Protein AF-A0A933RW59-F1 (afdb_monomer_lite)

Foldseek 3Di:
DWFKFKEKEAEQAQAKFKKWKAFDFWDKPDPFDKWFATAAIDIDHHCVVPVDIDMFMFTPFWKKKKFWAPDPADALAFRHDDMEIEGFDFQADPPDDFTLQEWEFDPPPHTYIDHGHTDPDADGQKGKYFAADDDCVVIKMWIATWTAGPVRDIERRMTGTDDHGDIMITRGAQKMWMFTDDRHRRHTHDCVVGVPQTDIDHCVVPFRYWYWYQHNVRKIKIFTWDWDQDPVRDIDIDTDDIDIRDPQPPFFKWKAAQVNPDTQWTAHWPDFDPQTKGAQTPHLVSADAQHWIFMDTVVDHTDIWGFNDDDPRMTTTD

Organism: Rhodopseudomonas palustris (NCBI:txid1076)

Structure (mmCIF, N/CA/C/O backbone):
data_AF-A0A933RW59-F1
#
_entry.id   AF-A0A933RW59-F1
#
loop_
_atom_site.group_PDB
_atom_site.id
_atom_site.type_symbol
_atom_site.label_atom_id
_atom_site.label_alt_id
_atom_site.label_comp_id
_atom_site.label_asym_id
_atom_site.label_entity_id
_atom_site.label_seq_id
_atom_site.pdbx_PDB_ins_code
_atom_site.Cartn_x
_atom_site.Cartn_y
_atom_site.Cartn_z
_atom_site.occupancy
_atom_site.B_iso_or_equiv
_atom_site.auth_seq_id
_atom_site.auth_comp_id
_atom_site.auth_asym_id
_atom_site.auth_atom_id
_atom_site.pdbx_PDB_model_num
ATOM 1 N N . MET A 1 1 ? 22.957 -6.331 8.745 1.00 50.94 1 MET A N 1
ATOM 2 C CA . MET A 1 1 ? 21.759 -6.592 9.570 1.00 50.94 1 MET A CA 1
ATOM 3 C C . MET A 1 1 ? 20.562 -6.073 8.806 1.00 50.94 1 MET A C 1
ATOM 5 O O . MET A 1 1 ? 20.604 -4.931 8.370 1.00 50.94 1 MET A O 1
ATOM 9 N N . THR A 1 2 ? 19.561 -6.915 8.577 1.00 71.69 2 THR A N 1
ATOM 10 C CA . THR A 1 2 ? 18.321 -6.537 7.894 1.00 71.69 2 THR A CA 1
ATOM 11 C C . THR A 1 2 ? 17.385 -5.891 8.907 1.00 71.69 2 THR A C 1
ATOM 13 O O . THR A 1 2 ? 17.084 -6.490 9.937 1.00 71.69 2 THR A O 1
ATOM 16 N N . THR A 1 3 ? 16.965 -4.655 8.650 1.00 85.31 3 THR A N 1
ATOM 17 C CA . THR A 1 3 ? 15.966 -3.977 9.483 1.00 85.31 3 THR A CA 1
ATOM 18 C C . THR A 1 3 ? 14.592 -4.557 9.163 1.00 85.31 3 THR A C 1
ATOM 20 O O . THR A 1 3 ? 14.270 -4.743 7.994 1.00 85.31 3 THR A O 1
ATOM 23 N N . THR A 1 4 ? 13.777 -4.829 10.178 1.00 89.31 4 THR A N 1
ATOM 24 C CA . THR A 1 4 ? 12.414 -5.358 10.016 1.00 89.31 4 THR A CA 1
ATOM 25 C C . THR A 1 4 ? 11.417 -4.317 10.505 1.00 89.31 4 THR A C 1
ATOM 27 O O . THR A 1 4 ? 11.627 -3.719 11.559 1.00 89.31 4 THR A O 1
ATOM 30 N N . ILE A 1 5 ? 10.343 -4.109 9.747 1.00 91.06 5 ILE A N 1
ATOM 31 C CA . ILE A 1 5 ? 9.156 -3.389 10.207 1.00 91.06 5 ILE A CA 1
ATOM 32 C C . ILE A 1 5 ? 8.197 -4.406 10.813 1.00 91.06 5 ILE A C 1
ATOM 34 O O . ILE A 1 5 ? 7.862 -5.392 10.156 1.00 91.06 5 ILE A O 1
ATOM 38 N N . THR A 1 6 ? 7.743 -4.147 12.036 1.00 94.31 6 THR A N 1
ATOM 39 C CA . THR A 1 6 ? 6.763 -4.975 12.748 1.00 94.31 6 THR A CA 1
ATOM 40 C C . THR A 1 6 ? 5.574 -4.126 13.172 1.00 94.31 6 THR A C 1
ATOM 42 O O . THR A 1 6 ? 5.743 -3.104 13.829 1.00 94.31 6 THR A O 1
ATOM 45 N N . ILE A 1 7 ? 4.368 -4.557 12.823 1.00 96.44 7 ILE A N 1
ATOM 46 C CA . ILE A 1 7 ? 3.113 -3.923 13.220 1.00 96.44 7 ILE A CA 1
ATOM 47 C C . ILE A 1 7 ? 2.296 -4.962 13.983 1.00 96.44 7 ILE A C 1
ATOM 49 O O . ILE A 1 7 ? 1.902 -5.980 13.418 1.00 96.44 7 ILE A O 1
ATOM 53 N N . ASN A 1 8 ? 2.060 -4.706 15.265 1.00 97.69 8 ASN A N 1
ATOM 54 C CA . ASN A 1 8 ? 1.249 -5.543 16.140 1.00 97.69 8 ASN A CA 1
ATOM 55 C C . ASN A 1 8 ? -0.109 -4.881 16.329 1.00 97.69 8 ASN A C 1
ATOM 57 O O . ASN A 1 8 ? -0.159 -3.724 16.731 1.00 97.69 8 ASN A O 1
ATOM 61 N N . VAL A 1 9 ? -1.195 -5.598 16.071 1.00 98.25 9 VAL A N 1
ATOM 62 C CA . VAL A 1 9 ? -2.559 -5.077 16.170 1.00 98.25 9 VAL A CA 1
ATOM 63 C C . VAL A 1 9 ? -3.319 -5.817 17.262 1.00 98.25 9 VAL A C 1
ATOM 65 O O . VAL A 1 9 ? -3.362 -7.049 17.272 1.00 98.25 9 VAL A O 1
ATOM 68 N N . THR A 1 10 ? -3.960 -5.062 18.149 1.00 98.31 10 THR A N 1
ATOM 69 C CA . THR A 1 10 ? -4.956 -5.556 19.102 1.00 98.31 10 THR A CA 1
ATOM 70 C C . THR A 1 10 ? -6.345 -5.040 18.746 1.00 98.31 10 THR A C 1
ATOM 72 O O . THR A 1 10 ? -6.525 -3.896 18.323 1.00 98.31 10 THR A O 1
ATOM 75 N N . ASN A 1 11 ? -7.348 -5.897 18.931 1.00 97.94 11 ASN A N 1
ATOM 76 C CA . ASN A 1 11 ? -8.752 -5.542 18.772 1.00 97.94 11 ASN A CA 1
ATOM 77 C C . ASN A 1 11 ? -9.386 -5.321 20.151 1.00 97.94 11 ASN A C 1
ATOM 79 O O . ASN A 1 11 ? -9.710 -6.287 20.838 1.00 97.94 11 ASN A O 1
ATOM 83 N N . ASN A 1 12 ? -9.578 -4.067 20.555 1.00 96.25 12 ASN A N 1
ATOM 84 C CA . ASN A 1 12 ? -10.239 -3.720 21.818 1.00 96.25 12 ASN A CA 1
ATOM 85 C C . ASN A 1 12 ? -11.757 -3.509 21.649 1.00 96.25 12 ASN A C 1
ATOM 87 O O . ASN A 1 12 ? -12.436 -3.160 22.614 1.00 96.25 12 ASN A O 1
ATOM 91 N N . SER A 1 13 ? -12.301 -3.713 20.444 1.00 93.06 13 SER A N 1
ATOM 92 C CA . SER A 1 13 ? -13.748 -3.721 20.208 1.00 93.06 13 SER A CA 1
ATOM 93 C C . SER A 1 13 ? -14.384 -5.031 20.716 1.00 93.06 13 SER A C 1
ATOM 95 O O . SER A 1 13 ? -13.673 -6.017 20.928 1.00 93.06 13 SER A O 1
ATOM 97 N N . PRO A 1 14 ? -15.714 -5.089 20.919 1.00 91.75 14 PRO A N 1
ATOM 98 C CA . PRO A 1 14 ? -16.378 -6.256 21.496 1.00 91.75 14 PRO A CA 1
ATOM 99 C C . PRO A 1 14 ? -16.660 -7.354 20.460 1.00 91.75 14 PRO A C 1
ATOM 101 O O . PRO A 1 14 ? -17.163 -8.417 20.818 1.00 91.75 14 PRO A O 1
ATOM 104 N N . THR A 1 15 ? -16.366 -7.117 19.179 1.00 93.56 15 THR A N 1
ATOM 105 C CA . THR A 1 15 ? -16.680 -8.031 18.074 1.00 93.56 15 THR A CA 1
ATOM 106 C C . THR A 1 15 ? -15.429 -8.466 17.323 1.00 93.56 15 THR A C 1
ATOM 108 O O . THR A 1 15 ? -14.400 -7.793 17.338 1.00 93.56 15 THR A O 1
ATOM 111 N N . LEU A 1 16 ? -15.524 -9.603 16.627 1.00 94.81 16 LEU A N 1
ATOM 112 C CA . LEU A 1 16 ? -14.530 -10.005 15.632 1.00 94.81 16 LEU A CA 1
ATOM 113 C C . LEU A 1 16 ? -14.389 -8.895 14.582 1.00 94.81 16 LEU A C 1
ATOM 115 O O . LEU A 1 16 ? -15.393 -8.410 14.060 1.00 94.81 16 LEU A O 1
ATOM 119 N N . GLN A 1 17 ? -13.151 -8.537 14.252 1.00 97.19 17 GLN A N 1
ATOM 120 C CA . GLN A 1 17 ? -12.845 -7.590 13.184 1.00 97.19 17 GLN A CA 1
ATOM 121 C C . GLN A 1 17 ? -11.940 -8.241 12.145 1.00 97.19 17 GLN A C 1
ATOM 123 O O . GLN A 1 17 ? -11.066 -9.036 12.486 1.00 97.19 17 GLN A O 1
ATOM 128 N N . ASN A 1 18 ? -12.140 -7.895 10.876 1.00 96.88 18 ASN A N 1
ATOM 129 C CA . ASN A 1 18 ? -11.225 -8.264 9.801 1.00 96.88 18 ASN A CA 1
ATOM 130 C C . ASN A 1 18 ? -10.287 -7.094 9.553 1.00 96.88 18 ASN A C 1
ATOM 132 O O . ASN A 1 18 ? -10.760 -6.012 9.222 1.00 96.88 18 ASN A O 1
ATOM 136 N N . PHE A 1 19 ? -8.985 -7.302 9.714 1.00 98.00 19 PHE A N 1
ATOM 137 C CA . PHE A 1 19 ? -7.974 -6.280 9.473 1.00 98.00 19 PHE A CA 1
ATOM 138 C C . PHE A 1 19 ? -7.260 -6.547 8.159 1.00 98.00 19 PHE A C 1
ATOM 140 O O . PHE A 1 19 ? -6.996 -7.703 7.828 1.00 98.00 19 PHE A O 1
ATOM 147 N N . PHE A 1 20 ? -6.901 -5.486 7.446 1.00 97.50 20 PHE A N 1
ATOM 148 C CA . PHE A 1 20 ? -6.007 -5.552 6.301 1.00 97.50 20 PHE A CA 1
ATOM 149 C C . PHE A 1 20 ? -4.965 -4.433 6.339 1.00 97.50 20 PHE A C 1
ATOM 151 O O . PHE A 1 20 ? -5.185 -3.362 6.911 1.00 97.50 20 PHE A O 1
ATOM 158 N N . PHE A 1 21 ? -3.814 -4.714 5.735 1.00 97.25 21 PHE A N 1
ATOM 159 C CA . PHE A 1 21 ? -2.630 -3.863 5.754 1.00 97.25 21 PHE A CA 1
ATOM 160 C C . PHE A 1 21 ? -2.306 -3.403 4.347 1.00 97.25 21 PHE A C 1
ATOM 162 O O . PHE A 1 21 ? -2.396 -4.180 3.400 1.00 97.25 21 PHE A O 1
ATOM 169 N N . PHE A 1 22 ? -1.879 -2.158 4.204 1.00 96.81 22 PHE A N 1
ATOM 170 C CA . PHE A 1 22 ? -1.490 -1.605 2.914 1.00 96.81 22 PHE A CA 1
ATOM 171 C C . PHE A 1 22 ? -0.443 -0.516 3.076 1.00 96.81 22 PHE A C 1
ATOM 173 O O . PHE A 1 22 ? -0.244 0.030 4.159 1.00 96.81 22 PHE A O 1
ATOM 180 N N . GLN A 1 23 ? 0.264 -0.223 1.994 1.00 96.00 23 GLN A N 1
ATOM 181 C CA . GLN A 1 23 ? 1.301 0.800 1.977 1.00 96.00 23 GLN A CA 1
ATOM 182 C C . GLN A 1 23 ? 0.779 2.057 1.284 1.00 96.00 23 GLN A C 1
ATOM 184 O O . GLN A 1 23 ? 0.000 1.969 0.331 1.00 96.00 23 GLN A O 1
ATOM 189 N N . GLN A 1 24 ? 1.247 3.223 1.730 1.00 95.50 24 GLN A N 1
ATOM 190 C CA . GLN A 1 24 ? 1.133 4.458 0.962 1.00 95.50 24 GLN A CA 1
ATOM 191 C C . GLN A 1 24 ? 1.632 4.213 -0.476 1.00 95.50 24 GLN A C 1
ATOM 193 O O . GLN A 1 24 ? 2.751 3.716 -0.645 1.00 95.50 24 GLN A O 1
ATOM 198 N N . PRO A 1 25 ? 0.841 4.560 -1.507 1.00 95.06 25 PRO A N 1
ATOM 199 C CA . PRO A 1 25 ? 1.287 4.498 -2.887 1.00 95.06 25 PRO A CA 1
ATOM 200 C C . PRO A 1 25 ? 2.614 5.234 -3.078 1.00 95.06 25 PRO A C 1
ATOM 202 O O . PRO A 1 25 ? 2.784 6.352 -2.584 1.00 95.06 25 PRO A O 1
ATOM 205 N N . ALA A 1 26 ? 3.539 4.613 -3.809 1.00 93.56 26 ALA A N 1
ATOM 206 C CA . ALA A 1 26 ? 4.734 5.291 -4.277 1.00 93.56 26 ALA A CA 1
ATOM 207 C C . ALA A 1 26 ? 4.357 6.435 -5.227 1.00 93.56 26 ALA A C 1
ATOM 209 O O . ALA A 1 26 ? 3.287 6.433 -5.845 1.00 93.56 26 ALA A O 1
ATOM 210 N N . GLN A 1 27 ? 5.252 7.408 -5.357 1.00 92.31 27 GLN A N 1
ATOM 211 C CA . GLN A 1 27 ? 5.129 8.419 -6.398 1.00 92.31 27 GLN A CA 1
ATOM 212 C C . GLN A 1 27 ? 5.734 7.865 -7.689 1.00 92.31 27 GLN A C 1
ATOM 214 O O . GLN A 1 27 ? 6.883 7.421 -7.705 1.00 92.31 27 GLN A O 1
ATOM 219 N N . TYR A 1 28 ? 4.937 7.875 -8.755 1.00 91.44 28 TYR A N 1
ATOM 220 C CA . TYR A 1 28 ? 5.329 7.412 -10.082 1.00 91.44 28 TYR A CA 1
ATOM 221 C C . TYR A 1 28 ? 5.421 8.598 -11.034 1.00 91.44 28 TYR A C 1
ATOM 223 O O . TYR A 1 28 ? 4.528 9.450 -11.070 1.00 91.44 28 TYR A O 1
ATOM 231 N N . SER A 1 29 ? 6.484 8.651 -11.832 1.00 82.00 29 SER A N 1
ATOM 232 C CA . SER A 1 29 ? 6.586 9.629 -12.914 1.00 82.00 29 SER A CA 1
ATOM 233 C C . SER A 1 29 ? 5.698 9.217 -14.101 1.00 82.00 29 SER A C 1
ATOM 235 O O . SER A 1 29 ? 5.533 8.036 -14.397 1.00 82.00 29 SER A O 1
ATOM 237 N N . GLY A 1 30 ? 5.085 10.195 -14.780 1.00 64.62 30 GLY A N 1
ATOM 238 C CA . GLY A 1 30 ? 4.278 9.956 -15.989 1.00 64.62 30 GLY A CA 1
ATOM 239 C C . GLY A 1 30 ? 2.754 9.915 -15.805 1.00 64.62 30 GLY A C 1
ATOM 240 O O . GLY A 1 30 ? 2.049 9.662 -16.777 1.00 64.62 30 GLY A O 1
ATOM 241 N N . GLY A 1 31 ? 2.226 10.194 -14.605 1.00 59.31 31 GLY A N 1
ATOM 242 C CA . GLY A 1 31 ? 0.794 10.483 -14.396 1.00 59.31 31 GLY A CA 1
ATOM 243 C C . GLY A 1 31 ? -0.162 9.297 -14.571 1.00 59.31 31 GLY A C 1
ATOM 244 O O . GLY A 1 31 ? -1.362 9.494 -14.749 1.00 59.31 31 GLY A O 1
ATOM 245 N N . GLN A 1 32 ? 0.352 8.068 -14.541 1.00 76.00 32 GLN A N 1
ATOM 246 C CA . GLN A 1 32 ? -0.471 6.866 -14.647 1.00 76.00 32 GLN A CA 1
ATOM 247 C C . GLN A 1 32 ? -1.284 6.631 -13.371 1.00 76.00 32 GLN A C 1
ATOM 249 O O . GLN A 1 32 ? -0.859 6.983 -12.269 1.00 76.00 32 GLN A O 1
ATOM 254 N N . GLN A 1 33 ? -2.451 6.000 -13.520 1.00 89.06 33 GLN A N 1
ATOM 255 C CA . GLN A 1 33 ? -3.251 5.571 -12.379 1.00 89.06 33 GLN A CA 1
ATOM 256 C C . GLN A 1 33 ? -2.466 4.553 -11.549 1.00 89.06 33 GLN A C 1
ATOM 258 O O . GLN A 1 33 ? -2.066 3.500 -12.049 1.00 89.06 33 GLN A O 1
ATOM 263 N N . VAL A 1 34 ? -2.277 4.882 -10.274 1.00 93.81 34 VAL A N 1
ATOM 264 C CA . VAL A 1 34 ? -1.604 4.023 -9.304 1.00 93.81 34 VAL A CA 1
ATOM 265 C C . VAL A 1 34 ? -2.645 3.170 -8.594 1.00 93.81 34 VAL A C 1
ATOM 267 O O . VAL A 1 34 ? -3.621 3.684 -8.048 1.00 93.81 34 VAL A O 1
ATOM 270 N N . TYR A 1 35 ? -2.416 1.866 -8.590 1.00 96.12 35 TYR A N 1
ATOM 271 C CA . TYR A 1 35 ? -3.201 0.889 -7.853 1.00 96.12 35 TYR A CA 1
ATOM 272 C C . TYR A 1 35 ? -2.434 0.461 -6.604 1.00 96.12 35 TYR A C 1
ATOM 274 O O . TYR A 1 35 ? -1.204 0.421 -6.607 1.00 96.12 35 TYR A O 1
ATOM 282 N N . THR A 1 36 ? -3.158 0.104 -5.549 1.00 96.81 36 THR A N 1
ATOM 283 C CA . THR A 1 36 ? -2.598 -0.406 -4.291 1.00 96.81 36 THR A CA 1
ATOM 284 C C . THR A 1 36 ? -3.200 -1.767 -4.017 1.00 96.81 36 THR A C 1
ATOM 286 O O . THR A 1 36 ? -4.405 -1.931 -4.190 1.00 96.81 36 THR A O 1
ATOM 289 N N . ASN A 1 37 ? -2.397 -2.724 -3.560 1.00 96.50 37 ASN A N 1
ATOM 290 C CA . ASN A 1 37 ? -2.919 -3.989 -3.055 1.00 96.50 37 ASN A CA 1
ATOM 291 C C . ASN A 1 37 ? -2.978 -3.997 -1.531 1.00 96.50 37 ASN A C 1
ATOM 293 O O . ASN A 1 37 ? -2.135 -3.402 -0.854 1.00 96.50 37 ASN A O 1
ATOM 297 N N . SER A 1 38 ? -3.919 -4.771 -0.997 1.00 96.00 38 SER A N 1
ATOM 298 C CA . SER A 1 38 ? -3.787 -5.272 0.368 1.00 96.00 38 SER A CA 1
ATOM 299 C C . SER A 1 38 ? -2.573 -6.207 0.441 1.00 96.00 38 SER A C 1
ATOM 301 O O . SER A 1 38 ? -2.366 -7.067 -0.416 1.00 96.00 38 SER A O 1
ATOM 303 N N . LEU A 1 39 ? -1.731 -6.012 1.447 1.00 94.62 39 LEU A N 1
ATOM 304 C CA . LEU A 1 39 ? -0.488 -6.753 1.665 1.00 94.62 39 LEU A CA 1
ATOM 305 C C . LEU A 1 39 ? -0.704 -7.987 2.525 1.00 94.62 39 LEU A C 1
ATOM 307 O O . LEU A 1 39 ? -0.003 -8.986 2.384 1.00 94.62 39 LEU A O 1
ATOM 311 N N . TYR A 1 40 ? -1.653 -7.885 3.443 1.00 94.12 40 TYR A N 1
ATOM 312 C CA . TYR A 1 40 ? -1.952 -8.897 4.433 1.00 94.12 40 TYR A CA 1
ATOM 313 C C . TYR A 1 40 ? -3.341 -8.645 4.996 1.00 94.12 40 TYR A C 1
ATOM 315 O O . TYR A 1 40 ? -3.784 -7.499 5.060 1.00 94.12 40 TYR A O 1
ATOM 323 N N . SER A 1 41 ? -4.022 -9.708 5.407 1.00 94.94 41 SER A N 1
ATOM 324 C CA . SER A 1 41 ? -5.356 -9.614 5.984 1.00 94.94 41 SER A CA 1
ATOM 325 C C . SER A 1 41 ? -5.631 -10.785 6.910 1.00 94.94 41 SER A C 1
ATOM 327 O O . SER A 1 41 ? -5.311 -11.921 6.552 1.00 94.94 41 SER A O 1
ATOM 329 N N . GLN A 1 42 ? -6.269 -10.536 8.050 1.00 96.50 42 GLN A N 1
ATOM 330 C CA . GLN A 1 42 ? -6.704 -11.598 8.951 1.00 96.50 42 GLN A CA 1
ATOM 331 C C . GLN A 1 42 ? -7.838 -11.132 9.871 1.00 96.50 42 GLN A C 1
ATOM 333 O O . GLN A 1 42 ? -7.893 -9.970 10.281 1.00 96.50 42 GLN A O 1
ATOM 338 N N . ALA A 1 43 ? -8.726 -12.063 10.222 1.00 96.81 43 ALA A N 1
ATOM 339 C CA . ALA A 1 43 ? -9.717 -11.871 11.272 1.00 96.81 43 ALA A CA 1
ATOM 340 C C . ALA A 1 43 ? -9.066 -11.954 12.664 1.00 96.81 43 ALA A C 1
ATOM 342 O O . ALA A 1 43 ? -8.256 -12.846 12.921 1.00 96.81 43 ALA A O 1
ATOM 343 N N . LEU A 1 44 ? -9.445 -11.060 13.575 1.00 97.75 44 LEU A N 1
ATOM 344 C CA . LEU A 1 44 ? -8.915 -10.997 14.934 1.00 97.75 44 LEU A CA 1
ATOM 345 C C . LEU A 1 44 ? -10.054 -10.829 15.949 1.00 97.75 44 LEU A C 1
ATOM 347 O O . LEU A 1 44 ? -10.857 -9.893 15.874 1.00 97.75 44 LEU A O 1
ATOM 351 N N . LEU A 1 45 ? -10.126 -11.761 16.902 1.00 97.69 45 LEU A N 1
ATOM 352 C CA . LEU A 1 45 ? -11.082 -11.732 18.012 1.00 97.69 45 LEU A CA 1
ATOM 353 C C . LEU A 1 45 ? -10.762 -10.596 18.999 1.00 97.69 45 LEU A C 1
ATOM 355 O O . LEU A 1 45 ? -9.619 -10.138 19.041 1.00 97.69 45 LEU A O 1
ATOM 359 N N . PRO A 1 46 ? -11.736 -10.163 19.824 1.00 97.88 46 PRO A N 1
ATOM 360 C CA . PRO A 1 46 ? -11.485 -9.213 20.902 1.00 97.88 46 PRO A CA 1
ATOM 361 C C . PRO A 1 46 ? -10.329 -9.659 21.804 1.00 97.88 46 PRO A C 1
ATOM 363 O O . PRO A 1 46 ? -10.280 -10.806 22.264 1.00 97.88 46 PRO A O 1
ATOM 366 N N . TYR A 1 47 ? -9.402 -8.748 22.083 1.00 97.50 47 TYR A N 1
ATOM 367 C CA . TYR A 1 47 ? -8.212 -9.021 22.884 1.00 97.50 47 TYR A CA 1
ATOM 368 C C . TYR A 1 47 ? -8.586 -9.427 24.313 1.00 97.50 47 TYR A C 1
ATOM 370 O O . TYR A 1 47 ? -8.037 -10.390 24.839 1.00 97.50 47 TYR A O 1
ATOM 378 N N . ALA A 1 48 ? -9.593 -8.776 24.904 1.00 95.88 48 ALA A N 1
ATOM 379 C CA . ALA A 1 48 ? -10.053 -9.055 26.266 1.00 95.88 48 ALA A CA 1
ATOM 380 C C . ALA A 1 48 ? -10.522 -10.506 26.483 1.00 95.88 48 ALA A C 1
ATOM 382 O O . ALA A 1 48 ? -10.435 -11.013 27.597 1.00 95.88 48 ALA A O 1
ATOM 383 N N . THR A 1 49 ? -11.010 -11.180 25.435 1.00 95.38 49 THR A N 1
ATOM 384 C CA . THR A 1 49 ? -11.524 -12.557 25.527 1.00 95.38 49 THR A CA 1
ATOM 385 C C . THR A 1 49 ? -10.590 -13.602 24.928 1.00 95.38 49 THR A C 1
ATOM 387 O O . THR A 1 49 ? -10.776 -14.786 25.185 1.00 95.38 49 THR A O 1
ATOM 390 N N . SER A 1 50 ? -9.624 -13.199 24.097 1.00 96.62 50 SER A N 1
ATOM 391 C CA . SER A 1 50 ? -8.768 -14.132 23.345 1.00 96.62 50 SER A CA 1
ATOM 392 C C . SER A 1 50 ? -7.271 -13.987 23.617 1.00 96.62 50 SER A C 1
ATOM 394 O O . SER A 1 50 ? -6.524 -14.922 23.351 1.00 96.62 50 SER A O 1
ATOM 396 N N . GLY A 1 51 ? -6.813 -12.823 24.088 1.00 95.38 51 GLY A N 1
ATOM 397 C CA . GLY A 1 51 ? -5.390 -12.479 24.171 1.00 95.38 51 GLY A CA 1
ATOM 398 C C . GLY A 1 51 ? -4.678 -12.405 22.812 1.00 95.38 51 GLY A C 1
ATOM 399 O O . GLY A 1 51 ? -3.453 -12.320 22.772 1.00 95.38 51 GLY A O 1
ATOM 400 N N . ALA A 1 52 ? -5.411 -12.465 21.694 1.00 95.31 52 ALA A N 1
ATOM 401 C CA . ALA A 1 52 ? -4.823 -12.561 20.365 1.00 95.31 52 ALA A CA 1
ATOM 402 C C . ALA A 1 52 ? -4.242 -11.219 19.892 1.00 95.31 52 ALA A C 1
ATOM 404 O O . ALA A 1 52 ? -4.900 -10.180 19.957 1.00 95.31 52 ALA A O 1
ATOM 405 N N . VAL A 1 53 ? -3.030 -11.264 19.340 1.00 97.19 53 VAL A N 1
ATOM 406 C CA . VAL A 1 53 ? -2.361 -10.134 18.684 1.00 97.19 53 VAL A CA 1
ATOM 407 C C . VAL A 1 53 ? -2.094 -10.520 17.237 1.00 97.19 53 VAL A C 1
ATOM 409 O O . VAL A 1 53 ? -1.553 -11.594 16.970 1.00 97.19 53 VAL A O 1
ATOM 412 N N . LEU A 1 54 ? -2.474 -9.656 16.299 1.00 96.69 54 LEU A N 1
ATOM 413 C CA . LEU A 1 54 ? -2.169 -9.844 14.886 1.00 96.69 54 LEU A CA 1
ATOM 414 C C . LEU A 1 54 ? -0.846 -9.158 14.555 1.00 96.69 54 LEU A C 1
ATOM 416 O O . LEU A 1 54 ? -0.745 -7.939 14.661 1.00 96.69 54 LEU A O 1
ATOM 420 N N . THR A 1 55 ? 0.150 -9.926 14.123 1.00 95.19 55 THR A N 1
ATOM 421 C CA . THR A 1 55 ? 1.474 -9.392 13.787 1.00 95.19 55 THR A CA 1
ATOM 422 C C . THR A 1 55 ? 1.713 -9.442 12.286 1.00 95.19 55 THR A C 1
ATOM 424 O O . THR A 1 55 ? 1.701 -10.505 11.669 1.00 95.19 55 THR A O 1
ATOM 427 N N . PHE A 1 56 ? 1.987 -8.277 11.709 1.00 92.38 56 PHE A N 1
ATOM 428 C CA . PHE A 1 56 ? 2.494 -8.124 10.355 1.00 92.38 56 PHE A CA 1
ATOM 429 C C . PHE A 1 56 ? 3.966 -7.722 10.408 1.00 92.38 56 PHE A C 1
ATOM 431 O O . PHE A 1 56 ? 4.317 -6.728 11.045 1.00 92.38 56 PHE A O 1
ATOM 438 N N . SER A 1 57 ? 4.824 -8.470 9.716 1.00 91.44 57 SER A N 1
ATOM 439 C CA . SER A 1 57 ? 6.255 -8.179 9.657 1.00 91.44 57 SER A CA 1
ATOM 440 C C . SER A 1 57 ? 6.794 -8.278 8.239 1.00 91.44 57 SER A C 1
ATOM 442 O O . SER A 1 57 ? 6.458 -9.199 7.493 1.00 91.44 57 SER A O 1
ATOM 444 N N . MET A 1 58 ? 7.683 -7.351 7.891 1.00 88.38 58 MET A N 1
ATOM 445 C CA . MET A 1 58 ? 8.427 -7.381 6.635 1.00 88.38 58 MET A CA 1
ATOM 446 C C . MET A 1 58 ? 9.845 -6.865 6.809 1.00 88.38 58 MET A C 1
ATOM 448 O O . MET A 1 58 ? 10.128 -6.036 7.673 1.00 88.38 58 MET A O 1
ATOM 452 N N . VAL A 1 59 ? 10.729 -7.321 5.932 1.00 87.56 59 VAL A N 1
ATOM 453 C CA . VAL A 1 59 ? 12.067 -6.753 5.816 1.00 87.56 59 VAL A CA 1
ATOM 454 C C . VAL A 1 59 ? 11.962 -5.357 5.199 1.00 87.56 59 VAL A C 1
ATOM 456 O O . VAL A 1 59 ? 11.339 -5.185 4.153 1.00 87.56 59 VAL A O 1
ATOM 459 N N . LEU A 1 60 ? 12.592 -4.362 5.827 1.00 86.81 60 LEU A N 1
ATOM 460 C CA . LEU A 1 60 ? 12.755 -3.017 5.282 1.00 86.81 60 LEU A CA 1
ATOM 461 C C . LEU A 1 60 ? 13.797 -3.057 4.156 1.00 86.81 60 LEU A C 1
ATOM 463 O O . LEU A 1 60 ? 14.974 -2.754 4.347 1.00 86.81 60 LEU A O 1
ATOM 467 N N . GLN A 1 61 ? 13.342 -3.476 2.984 1.00 91.56 61 GLN A N 1
ATOM 468 C CA . GLN A 1 61 ? 14.101 -3.543 1.746 1.00 91.56 61 GLN A CA 1
ATOM 469 C C . GLN A 1 61 ? 13.204 -3.017 0.628 1.00 91.56 61 GLN A C 1
ATOM 471 O O . GLN A 1 61 ? 12.039 -3.400 0.527 1.00 91.56 61 GLN A O 1
ATOM 476 N N . TYR A 1 62 ? 13.739 -2.143 -0.224 1.00 94.62 62 TYR A N 1
ATOM 477 C CA . TYR A 1 62 ? 13.016 -1.736 -1.422 1.00 94.62 62 TYR A CA 1
ATOM 478 C C . TYR A 1 62 ? 13.095 -2.855 -2.451 1.00 94.62 62 TYR A C 1
ATOM 480 O O . TYR A 1 62 ? 14.182 -3.367 -2.740 1.00 94.62 62 TYR A O 1
ATOM 488 N N . TYR A 1 63 ? 11.944 -3.214 -3.008 1.00 96.19 63 TYR A N 1
ATOM 489 C CA . TYR A 1 63 ? 11.850 -4.172 -4.094 1.00 96.19 63 TYR A CA 1
ATOM 490 C C . TYR A 1 63 ? 11.187 -3.518 -5.297 1.00 96.19 63 TYR A C 1
ATOM 492 O O . TYR A 1 63 ? 10.060 -3.026 -5.210 1.00 96.19 63 TYR A O 1
ATOM 500 N N . ALA A 1 64 ? 11.879 -3.569 -6.430 1.00 97.62 64 ALA A N 1
ATOM 501 C CA . ALA A 1 64 ? 11.229 -3.430 -7.719 1.00 97.62 64 ALA A CA 1
ATOM 502 C C . ALA A 1 64 ? 10.447 -4.716 -7.981 1.00 97.62 64 ALA A C 1
ATOM 504 O O . ALA A 1 64 ? 10.981 -5.808 -7.776 1.00 97.62 64 ALA A O 1
ATOM 505 N N . GLY A 1 65 ? 9.201 -4.593 -8.423 1.00 97.12 65 GLY A N 1
ATOM 506 C CA . GLY A 1 65 ? 8.361 -5.733 -8.746 1.00 97.12 65 GLY A CA 1
ATOM 507 C C . GLY A 1 65 ? 7.660 -5.583 -10.080 1.00 97.12 65 GLY A C 1
ATOM 508 O O . GLY A 1 65 ? 7.260 -4.487 -10.473 1.00 97.12 65 GLY A O 1
ATOM 509 N N . VAL A 1 66 ? 7.481 -6.717 -10.747 1.00 96.88 66 VAL A N 1
ATOM 510 C CA . VAL A 1 66 ? 6.654 -6.853 -11.945 1.00 96.88 66 VAL A CA 1
ATOM 511 C C . VAL A 1 66 ? 5.723 -8.042 -11.793 1.00 96.88 66 VAL A C 1
ATOM 513 O O . VAL A 1 66 ? 6.062 -9.028 -11.137 1.00 96.88 66 VAL A O 1
ATOM 516 N N . GLN A 1 67 ? 4.547 -7.955 -12.400 1.00 96.19 67 GLN A N 1
ATOM 517 C CA . GLN A 1 67 ? 3.544 -9.010 -12.346 1.00 96.19 67 GLN A CA 1
ATOM 518 C C . GLN A 1 67 ? 2.787 -9.098 -13.669 1.00 96.19 67 GLN A C 1
ATOM 520 O O . GLN A 1 67 ? 2.451 -8.077 -14.262 1.00 96.19 67 GLN A O 1
ATOM 525 N N . GLN A 1 68 ? 2.490 -10.308 -14.131 1.00 94.44 68 GLN A N 1
ATOM 526 C CA . GLN A 1 68 ? 1.580 -10.519 -15.252 1.00 94.44 68 GLN A CA 1
ATOM 527 C C . GLN A 1 68 ? 0.133 -10.321 -14.796 1.00 94.44 68 GLN A C 1
ATOM 529 O O . GLN A 1 68 ? -0.306 -10.934 -13.816 1.00 94.44 68 GLN A O 1
ATOM 534 N N . GLN A 1 69 ? -0.600 -9.468 -15.511 1.00 92.19 69 GLN A N 1
ATOM 535 C CA . GLN A 1 69 ? -2.020 -9.256 -15.256 1.00 92.19 69 GLN A CA 1
ATOM 536 C C . GLN A 1 69 ? -2.826 -10.486 -15.678 1.00 92.19 69 GLN A C 1
ATOM 538 O O . GLN A 1 69 ? -2.561 -11.087 -16.718 1.00 92.19 69 GLN A O 1
ATOM 543 N N . VAL A 1 70 ? -3.840 -10.829 -14.884 1.00 81.06 70 VAL A N 1
ATOM 544 C CA . VAL A 1 70 ? -4.889 -11.785 -15.291 1.00 81.06 70 VAL A CA 1
ATOM 545 C C . VAL A 1 70 ? -6.015 -11.053 -16.018 1.00 81.06 70 VAL A C 1
ATOM 547 O O . VAL A 1 70 ? -6.560 -11.543 -17.001 1.00 81.06 70 VAL A O 1
ATOM 550 N N . ALA A 1 71 ? -6.343 -9.863 -15.525 1.00 88.12 71 ALA A N 1
ATOM 551 C CA . ALA A 1 71 ? -7.322 -8.937 -16.061 1.00 88.12 71 ALA A CA 1
ATOM 552 C C . ALA A 1 71 ? -6.872 -7.507 -15.708 1.00 88.12 71 ALA A C 1
ATOM 554 O O . ALA A 1 71 ? -6.009 -7.350 -14.832 1.00 88.12 71 ALA A O 1
ATOM 555 N N . PRO A 1 72 ? -7.451 -6.470 -16.343 1.00 90.62 72 PRO A N 1
ATOM 556 C CA . PRO A 1 72 ? -7.201 -5.091 -15.946 1.00 90.62 72 PRO A CA 1
ATOM 557 C C . PRO A 1 72 ? -7.432 -4.891 -14.436 1.00 90.62 72 PRO A C 1
ATOM 559 O O . PRO A 1 72 ? -8.398 -5.446 -13.903 1.00 90.62 72 PRO A O 1
ATOM 562 N N . PRO A 1 73 ? -6.592 -4.108 -13.733 1.00 92.75 73 PRO A N 1
ATOM 563 C CA . PRO A 1 73 ? -6.713 -3.933 -12.288 1.00 92.75 73 PRO A CA 1
ATOM 564 C C . PRO A 1 73 ? -8.080 -3.360 -11.882 1.00 92.75 73 PRO A C 1
ATOM 566 O O . PRO A 1 73 ? -8.474 -2.279 -12.320 1.00 92.75 73 PRO A O 1
ATOM 569 N N . GLN A 1 74 ? -8.796 -4.077 -11.014 1.00 92.75 74 GLN A N 1
ATOM 570 C CA . GLN A 1 74 ? -10.107 -3.680 -10.496 1.00 92.75 74 GLN A CA 1
ATOM 571 C C . GLN A 1 74 ? -10.175 -3.875 -8.985 1.00 92.75 74 GLN A C 1
ATOM 573 O O . GLN A 1 74 ? -9.716 -4.889 -8.465 1.00 92.75 74 GLN A O 1
ATOM 578 N N . ILE A 1 75 ? -10.784 -2.916 -8.283 1.00 93.25 75 ILE A N 1
ATOM 579 C CA . ILE A 1 75 ? -10.954 -2.963 -6.826 1.00 93.25 75 ILE A CA 1
ATOM 580 C C . ILE A 1 75 ? -11.654 -4.268 -6.413 1.00 93.25 75 ILE A C 1
ATOM 582 O O . ILE A 1 75 ? -12.676 -4.648 -6.980 1.00 93.25 75 ILE A O 1
ATOM 586 N N . GLY A 1 76 ? -11.099 -4.942 -5.407 1.00 91.88 76 GLY A N 1
ATOM 587 C CA . GLY A 1 76 ? -11.572 -6.218 -4.874 1.00 91.88 76 GLY A CA 1
ATOM 588 C C . GLY A 1 76 ? -11.108 -7.448 -5.658 1.00 91.88 76 GLY A C 1
ATOM 589 O O . GLY A 1 76 ? -11.337 -8.561 -5.195 1.00 91.88 76 GLY A O 1
ATOM 590 N N . GLN A 1 77 ? -10.448 -7.276 -6.808 1.00 93.81 77 GLN A N 1
ATOM 591 C CA . GLN A 1 77 ? -9.962 -8.378 -7.640 1.00 93.81 77 GLN A CA 1
ATOM 592 C C . GLN A 1 77 ? -8.451 -8.600 -7.464 1.00 93.81 77 GLN A C 1
ATOM 594 O O . GLN A 1 77 ? -7.724 -7.656 -7.131 1.00 93.81 77 GLN A O 1
ATOM 599 N N . PRO A 1 78 ? -7.946 -9.828 -7.687 1.00 93.06 78 PRO A N 1
ATOM 600 C CA . PRO A 1 78 ? -6.510 -10.101 -7.717 1.00 93.06 78 PRO A CA 1
ATOM 601 C C . PRO A 1 78 ? -5.786 -9.236 -8.756 1.00 93.06 78 PRO A C 1
ATOM 603 O O . PRO A 1 78 ? -6.257 -9.097 -9.884 1.00 93.06 78 PRO A O 1
ATOM 606 N N . SER A 1 79 ? -4.616 -8.690 -8.409 1.00 92.19 79 SER A N 1
ATOM 607 C CA . SER A 1 79 ? -3.854 -7.840 -9.341 1.00 92.19 79 SER A CA 1
ATOM 608 C C . SER A 1 79 ? -3.128 -8.617 -10.444 1.00 92.19 79 SER A C 1
ATOM 610 O O . SER A 1 79 ? -2.791 -8.045 -11.481 1.00 92.19 79 SER A O 1
ATOM 612 N N . GLY A 1 80 ? -2.863 -9.909 -10.239 1.00 89.75 80 GLY A N 1
ATOM 613 C CA . GLY A 1 80 ? -2.154 -10.750 -11.199 1.00 89.75 80 GLY A CA 1
ATOM 614 C C . GLY A 1 80 ? -1.773 -12.120 -10.636 1.00 89.75 80 GLY A C 1
ATOM 615 O O . GLY A 1 80 ? -2.198 -12.490 -9.544 1.00 89.75 80 GLY A O 1
ATOM 616 N N . GLN A 1 81 ? -0.970 -12.872 -11.392 1.00 83.56 81 GLN A N 1
ATOM 617 C CA . GLN A 1 81 ? -0.541 -14.234 -11.037 1.00 83.56 81 GLN A CA 1
ATOM 618 C C . GLN A 1 81 ? 0.976 -14.324 -10.886 1.00 83.56 81 GLN A C 1
ATOM 620 O O . GLN A 1 81 ? 1.499 -14.302 -9.775 1.00 83.56 81 GLN A O 1
ATOM 625 N N . LEU A 1 82 ? 1.687 -14.413 -12.009 1.00 87.44 82 LEU A N 1
ATOM 626 C CA . LEU A 1 82 ? 3.128 -14.608 -12.018 1.00 87.44 82 LEU A CA 1
ATOM 627 C C . LEU A 1 82 ? 3.820 -13.279 -11.716 1.00 87.44 82 LEU A C 1
ATOM 629 O O . LEU A 1 82 ? 3.565 -12.284 -12.393 1.00 87.44 82 LEU A O 1
ATOM 633 N N . ALA A 1 83 ? 4.680 -13.267 -10.699 1.00 93.38 83 ALA A N 1
ATOM 634 C CA . ALA A 1 83 ? 5.391 -12.079 -10.246 1.00 93.38 83 ALA A CA 1
ATOM 635 C C . ALA A 1 83 ? 6.894 -12.340 -10.112 1.00 93.38 83 ALA A C 1
ATOM 637 O O . ALA A 1 83 ? 7.321 -13.453 -9.809 1.00 93.38 83 ALA A O 1
ATOM 638 N N . ALA A 1 84 ? 7.687 -11.290 -10.304 1.00 95.81 84 ALA A N 1
ATOM 639 C CA . ALA A 1 84 ? 9.121 -11.282 -10.057 1.00 95.81 84 ALA A CA 1
ATOM 640 C C . ALA A 1 84 ? 9.497 -10.021 -9.277 1.00 95.81 84 ALA A C 1
ATOM 642 O O . ALA A 1 84 ? 8.926 -8.954 -9.509 1.00 95.81 84 ALA A O 1
ATOM 643 N N . ILE A 1 85 ? 10.468 -10.144 -8.370 1.00 96.44 85 ILE A N 1
ATOM 644 C CA . ILE A 1 85 ? 11.011 -9.018 -7.605 1.00 96.44 85 ILE A CA 1
ATOM 645 C C . ILE A 1 85 ? 12.531 -9.007 -7.635 1.00 96.44 85 ILE A C 1
ATOM 647 O O . ILE A 1 85 ? 13.163 -10.055 -7.752 1.00 96.44 85 ILE A O 1
ATOM 651 N N . GLN A 1 86 ? 13.104 -7.819 -7.470 1.00 97.38 86 GLN A N 1
ATOM 652 C CA . GLN A 1 86 ? 14.526 -7.628 -7.208 1.00 97.38 86 GLN A CA 1
ATOM 653 C C . GLN A 1 86 ? 14.730 -6.611 -6.095 1.00 97.38 86 GLN A C 1
ATOM 655 O O . GLN A 1 86 ? 14.126 -5.536 -6.110 1.00 97.38 86 GLN A O 1
ATOM 660 N N . ALA A 1 87 ? 15.593 -6.956 -5.138 1.00 96.31 87 ALA A N 1
ATOM 661 C CA . ALA A 1 87 ? 16.040 -6.019 -4.116 1.00 96.31 87 ALA A CA 1
ATOM 662 C C . ALA A 1 87 ? 16.820 -4.896 -4.802 1.00 96.31 87 ALA A C 1
ATOM 664 O O . ALA A 1 87 ? 17.789 -5.159 -5.511 1.00 96.31 87 ALA A O 1
ATOM 665 N N . ILE A 1 88 ? 16.385 -3.656 -4.609 1.00 97.69 88 ILE A N 1
ATOM 666 C CA . ILE A 1 88 ? 16.900 -2.484 -5.316 1.00 97.69 88 ILE A CA 1
ATOM 667 C C . ILE A 1 88 ? 17.203 -1.362 -4.326 1.00 97.69 88 ILE A C 1
ATOM 669 O O . ILE A 1 88 ? 16.647 -1.322 -3.230 1.00 97.69 88 ILE A O 1
ATOM 673 N N . ASN A 1 89 ? 18.106 -0.456 -4.691 1.00 96.88 89 ASN A N 1
ATOM 674 C CA . ASN A 1 89 ? 18.406 0.726 -3.890 1.00 96.88 89 ASN A CA 1
ATOM 675 C C . ASN A 1 89 ? 17.782 1.974 -4.512 1.00 96.88 89 ASN A C 1
ATOM 677 O O . ASN A 1 89 ? 17.486 2.014 -5.703 1.00 96.88 89 ASN A O 1
ATOM 681 N N . LEU A 1 90 ? 17.598 3.012 -3.702 1.00 96.25 90 LEU A N 1
ATOM 682 C CA . LEU A 1 90 ? 17.118 4.298 -4.194 1.00 96.25 90 LEU A CA 1
ATOM 683 C C . LEU A 1 90 ? 18.277 5.130 -4.720 1.00 96.25 90 LEU A C 1
ATOM 685 O O . LEU A 1 90 ? 19.385 5.092 -4.177 1.00 96.25 90 LEU A O 1
ATOM 689 N N . THR A 1 91 ? 17.995 5.916 -5.748 1.00 96.81 91 THR A N 1
ATOM 690 C CA . THR A 1 91 ? 18.918 6.926 -6.259 1.00 96.81 91 THR A CA 1
ATOM 691 C C . THR A 1 91 ? 19.222 7.929 -5.147 1.00 96.81 91 THR A C 1
ATOM 693 O O . THR A 1 91 ? 18.284 8.452 -4.536 1.00 96.81 91 THR A O 1
ATOM 696 N N . PRO A 1 92 ? 20.500 8.207 -4.849 1.00 94.75 92 PRO A N 1
ATOM 697 C CA . PRO A 1 92 ? 20.860 9.155 -3.804 1.00 94.75 92 PRO A CA 1
ATOM 698 C C . PRO A 1 92 ? 20.447 10.589 -4.173 1.00 94.75 92 PRO A C 1
ATOM 700 O O . PRO A 1 92 ? 20.189 10.910 -5.334 1.00 94.75 92 PRO A O 1
ATOM 703 N N . ALA A 1 93 ? 20.444 11.480 -3.179 1.00 92.44 93 ALA A N 1
ATOM 704 C CA . ALA A 1 93 ? 20.425 12.918 -3.435 1.00 92.44 93 ALA A CA 1
ATOM 705 C C . ALA A 1 93 ? 21.677 13.359 -4.221 1.00 92.44 93 ALA A C 1
ATOM 707 O O . ALA A 1 93 ? 22.682 12.642 -4.271 1.00 92.44 93 ALA A O 1
ATOM 708 N N . ALA A 1 94 ? 21.624 14.549 -4.824 1.00 89.00 94 ALA A N 1
ATOM 709 C CA . ALA A 1 94 ? 22.740 15.097 -5.592 1.00 89.00 94 ALA A CA 1
ATOM 710 C C . ALA A 1 94 ? 24.043 15.102 -4.768 1.00 89.00 94 ALA A C 1
ATOM 712 O O . ALA A 1 94 ? 24.062 15.555 -3.626 1.00 89.00 94 ALA A O 1
ATOM 713 N N . GLY A 1 95 ? 25.124 14.574 -5.351 1.00 85.25 95 GLY A N 1
ATOM 714 C CA . GLY A 1 95 ? 26.424 14.428 -4.684 1.00 85.25 95 GLY A CA 1
ATOM 715 C C . GLY A 1 95 ? 26.565 13.196 -3.778 1.00 85.25 95 GLY A C 1
ATOM 716 O O . GLY A 1 95 ? 27.642 12.984 -3.228 1.00 85.25 95 GLY A O 1
ATOM 717 N N . GLY A 1 96 ? 25.523 12.372 -3.626 1.00 90.31 96 GLY A N 1
ATOM 718 C CA . GLY A 1 96 ? 25.597 11.120 -2.870 1.00 90.31 96 GLY A CA 1
ATOM 719 C C . GLY A 1 96 ? 26.233 9.959 -3.645 1.00 90.31 96 GLY A C 1
ATOM 720 O O . GLY A 1 96 ? 26.397 10.000 -4.865 1.00 90.31 96 GLY A O 1
ATOM 721 N N . THR A 1 97 ? 26.589 8.895 -2.921 1.00 92.88 97 THR A N 1
ATOM 722 C CA . THR A 1 97 ? 27.212 7.691 -3.491 1.00 92.88 97 THR A CA 1
ATOM 723 C C . THR A 1 97 ? 26.243 6.947 -4.400 1.00 92.88 97 THR A C 1
ATOM 725 O O . THR A 1 97 ? 25.117 6.659 -4.000 1.00 92.88 97 THR A O 1
ATOM 728 N N . GLN A 1 98 ? 26.694 6.609 -5.610 1.00 93.56 98 GLN A N 1
ATOM 729 C CA . GLN A 1 98 ? 25.910 5.833 -6.565 1.00 93.56 98 GLN A CA 1
ATOM 730 C C . GLN A 1 98 ? 25.443 4.502 -5.969 1.00 93.56 98 GLN A C 1
ATOM 732 O O . GLN A 1 98 ? 26.187 3.813 -5.272 1.00 93.56 98 GLN A O 1
ATOM 737 N N . THR A 1 99 ? 24.208 4.135 -6.284 1.00 96.31 99 THR A N 1
ATOM 738 C CA . THR A 1 99 ? 23.565 2.912 -5.814 1.00 96.31 99 THR A CA 1
ATOM 739 C C . THR A 1 99 ? 23.023 2.121 -6.999 1.00 96.31 99 THR A C 1
ATOM 741 O O . THR A 1 99 ? 22.762 2.671 -8.068 1.00 96.31 99 THR A O 1
ATOM 744 N N . ASN A 1 100 ? 22.828 0.816 -6.813 1.00 97.38 100 ASN A N 1
ATOM 745 C CA . ASN A 1 100 ? 22.175 -0.028 -7.811 1.00 97.38 100 ASN A CA 1
ATOM 746 C C . ASN A 1 100 ? 20.667 0.268 -7.831 1.00 97.38 100 ASN A C 1
ATOM 748 O O . ASN A 1 100 ? 19.900 -0.341 -7.083 1.00 97.38 100 ASN A O 1
ATOM 752 N N . ASN A 1 101 ? 20.279 1.248 -8.645 1.00 97.38 101 ASN A N 1
ATOM 753 C CA . ASN A 1 101 ? 18.968 1.895 -8.645 1.00 97.38 101 ASN A CA 1
ATOM 754 C C . ASN A 1 101 ? 18.085 1.531 -9.844 1.00 97.38 101 ASN A C 1
ATOM 756 O O . ASN A 1 101 ? 16.971 2.035 -9.941 1.00 97.38 101 ASN A O 1
ATOM 760 N N . THR A 1 102 ? 18.564 0.700 -10.771 1.00 98.31 102 THR A N 1
ATOM 761 C CA . THR A 1 102 ? 17.860 0.411 -12.027 1.00 98.31 102 THR A CA 1
ATOM 762 C C . THR A 1 102 ? 17.844 -1.074 -12.327 1.00 98.31 102 THR A C 1
ATOM 764 O O . THR A 1 102 ? 18.891 -1.710 -12.342 1.00 98.31 102 THR A O 1
ATOM 767 N N . THR A 1 103 ? 16.673 -1.626 -12.625 1.00 98.56 103 THR A N 1
ATOM 768 C CA . THR A 1 103 ? 16.502 -3.011 -13.086 1.00 98.56 103 THR A CA 1
ATOM 769 C C . THR A 1 103 ? 15.783 -3.045 -14.432 1.00 98.56 103 THR A C 1
ATOM 771 O O . THR A 1 103 ? 15.031 -2.131 -14.766 1.00 98.56 103 THR A O 1
ATOM 774 N N . THR A 1 104 ? 16.023 -4.094 -15.217 1.00 98.19 104 THR A N 1
ATOM 775 C CA . THR A 1 104 ? 15.367 -4.314 -16.510 1.00 98.19 104 THR A CA 1
ATOM 776 C C . THR A 1 104 ? 14.408 -5.490 -16.414 1.00 98.19 104 THR A C 1
ATOM 778 O O . THR A 1 104 ? 14.791 -6.581 -15.990 1.00 98.19 104 THR A O 1
ATOM 781 N N . MET A 1 105 ? 13.165 -5.267 -16.829 1.00 97.75 105 MET A N 1
ATOM 782 C CA . MET A 1 105 ? 12.141 -6.297 -16.945 1.00 97.75 105 MET A CA 1
ATOM 783 C C . MET A 1 105 ? 12.390 -7.164 -18.184 1.00 97.75 105 MET A C 1
ATOM 785 O O . MET A 1 105 ? 12.688 -6.665 -19.267 1.00 97.75 105 MET A O 1
ATOM 789 N N . THR A 1 106 ? 12.221 -8.475 -18.040 1.00 96.88 106 THR A N 1
ATOM 790 C CA . THR A 1 106 ? 12.201 -9.438 -19.149 1.00 96.88 106 THR A CA 1
ATOM 791 C C . THR A 1 106 ? 10.821 -10.066 -19.234 1.00 96.88 106 THR A C 1
ATOM 793 O O . THR A 1 106 ? 10.211 -10.318 -18.203 1.00 96.88 106 THR A O 1
ATOM 796 N N . VAL A 1 107 ? 10.319 -10.317 -20.444 1.00 94.69 107 VAL A N 1
ATOM 797 C CA . VAL A 1 107 ? 9.024 -10.997 -20.676 1.00 94.69 107 VAL A CA 1
ATOM 798 C C . VAL A 1 107 ? 9.164 -12.301 -21.464 1.00 94.69 107 VAL A C 1
ATOM 800 O O . VAL A 1 107 ? 8.200 -13.046 -21.593 1.00 94.69 107 VAL A O 1
ATOM 803 N N . SER A 1 108 ? 10.356 -12.578 -21.996 1.00 90.31 108 SER A N 1
ATOM 804 C CA . SER A 1 108 ? 10.676 -13.778 -22.769 1.00 90.31 108 SER A CA 1
ATOM 805 C C . SER A 1 108 ? 12.098 -14.240 -22.421 1.00 90.31 108 SER A C 1
ATOM 807 O O . SER A 1 108 ? 12.992 -13.390 -22.376 1.00 90.31 108 SER A O 1
ATOM 809 N N . PRO A 1 109 ? 12.326 -15.539 -22.137 1.00 89.81 109 PRO A N 1
ATOM 810 C CA . PRO A 1 109 ? 11.347 -16.636 -22.171 1.00 89.81 109 PRO A CA 1
ATOM 811 C C . PRO A 1 109 ? 10.364 -16.640 -20.985 1.00 89.81 109 PRO A C 1
ATOM 813 O O . PRO A 1 109 ? 9.368 -17.354 -21.023 1.00 89.81 109 PRO A O 1
ATOM 816 N N . SER A 1 110 ? 10.618 -15.845 -19.943 1.00 91.69 110 SER A N 1
ATOM 817 C CA . SER A 1 110 ? 9.752 -15.722 -18.767 1.00 91.69 110 SER A CA 1
ATOM 818 C C . SER A 1 110 ? 9.763 -14.299 -18.208 1.00 91.69 110 SER A C 1
ATOM 820 O O . SER A 1 110 ? 10.696 -13.526 -18.457 1.00 91.69 110 SER A O 1
ATOM 822 N N . LEU A 1 111 ? 8.739 -13.963 -17.414 1.00 95.81 111 LEU A N 1
ATOM 823 C CA . LEU A 1 111 ? 8.721 -12.708 -16.666 1.00 95.81 111 LEU A CA 1
ATOM 824 C C . LEU A 1 111 ? 9.847 -12.707 -15.624 1.00 95.81 111 LEU A C 1
ATOM 826 O O . LEU A 1 111 ? 10.006 -13.672 -14.876 1.00 95.81 111 LEU A O 1
ATOM 830 N N . GLY A 1 112 ? 10.611 -11.624 -15.567 1.00 97.19 112 GLY A N 1
ATOM 831 C CA . GLY A 1 112 ? 11.734 -11.498 -14.648 1.00 97.19 112 GLY A CA 1
ATOM 832 C C . GLY A 1 112 ? 12.237 -10.068 -14.519 1.00 97.19 112 GLY A C 1
ATOM 833 O O . GLY A 1 112 ? 11.790 -9.167 -15.230 1.00 97.19 112 GLY A O 1
ATOM 834 N N . LEU A 1 113 ? 13.180 -9.882 -13.596 1.00 98.19 113 LEU A N 1
ATOM 835 C CA . LEU A 1 113 ? 13.903 -8.634 -13.371 1.00 98.19 113 LEU A CA 1
ATOM 836 C C . LEU A 1 113 ? 15.403 -8.921 -13.279 1.00 98.19 113 LEU A C 1
ATOM 838 O O . LEU A 1 113 ? 15.831 -9.822 -12.548 1.00 98.19 113 LEU A O 1
ATOM 842 N N . SER A 1 114 ? 16.206 -8.141 -14.000 1.00 98.25 114 SER A N 1
ATOM 843 C CA . SER A 1 114 ? 17.665 -8.215 -13.920 1.00 98.25 114 SER A CA 1
ATOM 844 C C . SER A 1 114 ? 18.163 -7.800 -12.536 1.00 98.25 114 SER A C 1
ATOM 846 O O . SER A 1 114 ? 17.536 -6.981 -11.857 1.00 98.25 114 SER A O 1
ATOM 848 N N . VAL A 1 115 ? 19.343 -8.282 -12.143 1.00 98.25 115 VAL A N 1
ATOM 849 C CA . VAL A 1 115 ? 20.051 -7.713 -10.987 1.00 98.25 115 VAL A CA 1
ATOM 850 C C . VAL A 1 115 ? 20.191 -6.197 -11.196 1.00 98.25 115 VAL A C 1
ATOM 852 O O . VAL A 1 115 ? 20.544 -5.788 -12.311 1.00 98.25 115 VAL A O 1
ATOM 855 N N . PRO A 1 116 ? 19.879 -5.357 -10.191 1.00 98.31 116 PRO A N 1
ATOM 856 C CA . PRO A 1 116 ? 19.943 -3.921 -10.390 1.00 98.31 116 PRO A CA 1
ATOM 857 C C . PRO A 1 116 ? 21.366 -3.409 -10.618 1.00 98.31 116 PRO A C 1
ATOM 859 O O . PRO A 1 116 ? 22.321 -3.872 -9.994 1.00 98.31 116 PRO A O 1
ATOM 862 N N . VAL A 1 117 ? 21.481 -2.402 -11.476 1.00 98.06 117 VAL A N 1
ATOM 863 C CA . VAL A 1 117 ? 22.713 -1.678 -11.800 1.00 98.06 117 VAL A CA 1
ATOM 864 C C . VAL A 1 117 ? 22.539 -0.191 -11.503 1.00 98.06 117 VAL A C 1
ATOM 866 O O . VAL A 1 117 ? 21.416 0.310 -11.405 1.00 98.06 117 VAL A O 1
ATOM 869 N N . SER A 1 118 ? 23.649 0.521 -11.335 1.00 97.06 118 SER A N 1
ATOM 870 C CA . SER A 1 118 ? 23.646 1.978 -11.188 1.00 97.06 118 SER A CA 1
ATOM 871 C C . SER A 1 118 ? 23.442 2.643 -12.547 1.00 97.06 118 SER A C 1
ATOM 873 O O . SER A 1 118 ? 24.215 2.402 -13.476 1.00 97.06 118 SER A O 1
ATOM 875 N N . THR A 1 119 ? 22.421 3.492 -12.668 1.00 95.44 119 THR A N 1
ATOM 876 C CA . THR A 1 119 ? 22.258 4.381 -13.824 1.00 95.44 119 THR A CA 1
ATOM 877 C C . THR A 1 119 ? 21.985 5.815 -13.395 1.00 95.44 119 THR A C 1
ATOM 879 O O . THR A 1 119 ? 21.481 6.095 -12.303 1.00 95.44 119 THR A O 1
ATOM 882 N N . VAL A 1 120 ? 22.332 6.739 -14.287 1.00 91.69 120 VAL A N 1
ATOM 883 C CA . VAL A 1 120 ? 21.971 8.151 -14.170 1.00 91.69 120 VAL A CA 1
ATOM 884 C C . VAL A 1 120 ? 20.573 8.383 -14.741 1.00 91.69 120 VAL A C 1
ATOM 886 O O . VAL A 1 120 ? 20.161 7.730 -15.700 1.00 91.69 120 VAL A O 1
ATOM 889 N N . GLY A 1 121 ? 19.849 9.349 -14.179 1.00 89.19 121 GLY A N 1
ATOM 890 C CA . GLY A 1 121 ? 18.565 9.801 -14.713 1.00 89.19 121 GLY A CA 1
ATOM 891 C C . GLY A 1 121 ? 17.310 9.455 -13.905 1.00 89.19 121 GLY A C 1
ATOM 892 O O . GLY A 1 121 ? 16.348 10.205 -14.067 1.00 89.19 121 GLY A O 1
ATOM 893 N N . PRO A 1 122 ? 17.245 8.406 -13.058 1.00 93.19 122 PRO A N 1
ATOM 894 C CA . PRO A 1 122 ? 16.149 8.300 -12.098 1.00 93.19 122 PRO A CA 1
ATOM 895 C C . PRO A 1 122 ? 16.209 9.451 -11.084 1.00 93.19 122 PRO A C 1
ATOM 897 O O . PRO A 1 122 ? 17.283 9.971 -10.772 1.00 93.19 122 PRO A O 1
ATOM 900 N N . GLN A 1 123 ? 15.055 9.871 -10.571 1.00 92.12 123 GLN A N 1
ATOM 901 C CA . GLN A 1 123 ? 14.970 10.952 -9.585 1.00 92.12 123 GLN A CA 1
ATOM 902 C C . GLN A 1 123 ? 15.546 10.520 -8.230 1.00 92.12 123 GLN A C 1
ATOM 904 O O . GLN A 1 123 ? 15.462 9.347 -7.857 1.00 92.12 123 GLN A O 1
ATOM 909 N N . ALA A 1 124 ? 16.095 11.463 -7.462 1.00 93.69 124 ALA A N 1
ATOM 910 C CA . ALA A 1 124 ? 16.542 11.192 -6.096 1.00 93.69 124 ALA A CA 1
ATOM 911 C C . ALA A 1 124 ? 15.395 10.602 -5.256 1.00 93.69 124 ALA A C 1
ATOM 913 O O . ALA A 1 124 ? 14.267 11.086 -5.302 1.00 93.69 124 ALA A O 1
ATOM 914 N N . GLY A 1 125 ? 15.679 9.540 -4.503 1.00 94.12 125 GLY A N 1
ATOM 915 C CA . GLY A 1 125 ? 14.674 8.791 -3.748 1.00 94.12 125 GLY A CA 1
ATOM 916 C C . GLY A 1 125 ? 13.864 7.786 -4.573 1.00 94.12 125 GLY A C 1
ATOM 917 O O . GLY A 1 125 ? 13.034 7.089 -3.998 1.00 94.12 125 GLY A O 1
ATOM 918 N N . SER A 1 126 ? 14.106 7.662 -5.882 1.00 95.94 126 SER A N 1
ATOM 919 C CA . SER A 1 126 ? 13.438 6.676 -6.740 1.00 95.94 126 SER A CA 1
ATOM 920 C C . SER A 1 126 ? 14.370 5.555 -7.195 1.00 95.94 126 SER A C 1
ATOM 922 O O . SER A 1 126 ? 15.594 5.722 -7.243 1.00 95.94 126 SER A O 1
ATOM 924 N N . PHE A 1 127 ? 13.784 4.419 -7.555 1.00 97.31 127 PHE A N 1
ATOM 925 C CA . PHE A 1 127 ? 14.420 3.398 -8.386 1.00 97.31 127 PHE A CA 1
ATOM 926 C C . PHE A 1 127 ? 13.719 3.323 -9.747 1.00 97.31 127 PHE A C 1
ATOM 928 O O . PHE A 1 127 ? 12.569 3.743 -9.873 1.00 97.31 127 PHE A O 1
ATOM 935 N N . ARG A 1 128 ? 14.387 2.750 -10.751 1.00 97.38 128 ARG A N 1
ATOM 936 C CA . ARG A 1 128 ? 13.875 2.604 -12.117 1.00 97.38 128 ARG A CA 1
ATOM 937 C C . ARG A 1 128 ? 13.636 1.147 -12.496 1.00 97.38 128 ARG A C 1
ATOM 939 O O . ARG A 1 128 ? 14.501 0.294 -12.295 1.00 97.38 128 ARG A O 1
ATOM 946 N N . ILE A 1 129 ? 12.493 0.891 -13.123 1.00 97.62 129 ILE A N 1
ATOM 947 C CA . ILE A 1 129 ? 12.212 -0.333 -13.880 1.00 97.62 129 ILE A CA 1
ATOM 948 C C . ILE A 1 129 ? 12.192 0.034 -15.364 1.00 97.62 129 ILE A C 1
ATOM 950 O O . ILE A 1 129 ? 11.378 0.850 -15.795 1.00 97.62 129 ILE A O 1
ATOM 954 N N . VAL A 1 130 ? 13.087 -0.565 -16.146 1.00 97.25 130 VAL A N 1
ATOM 955 C CA . VAL A 1 130 ? 13.111 -0.435 -17.608 1.00 97.25 130 VAL A CA 1
ATOM 956 C C . VAL A 1 130 ? 12.265 -1.552 -18.201 1.00 97.25 130 VAL A C 1
ATOM 958 O O . VAL A 1 130 ? 12.543 -2.730 -17.968 1.00 97.25 130 VAL A O 1
ATOM 961 N N . THR A 1 131 ? 11.227 -1.201 -18.954 1.00 96.50 131 THR A N 1
ATOM 962 C CA . THR A 1 131 ? 10.338 -2.180 -19.582 1.00 96.50 131 THR A CA 1
ATOM 963 C C . THR A 1 131 ? 10.816 -2.534 -20.994 1.00 96.50 131 THR A C 1
ATOM 965 O O . THR A 1 131 ? 11.241 -1.653 -21.749 1.00 96.50 131 THR A O 1
ATOM 968 N N . PRO A 1 132 ? 10.755 -3.817 -21.390 1.00 96.88 132 PRO A N 1
ATOM 969 C CA . PRO A 1 132 ? 11.172 -4.242 -22.716 1.00 96.88 132 PRO A CA 1
ATOM 970 C C . PRO A 1 132 ? 10.087 -3.907 -23.746 1.00 96.88 132 PRO A C 1
ATOM 972 O O . PRO A 1 132 ? 9.003 -3.414 -23.422 1.00 96.88 132 PRO A O 1
ATOM 975 N N . THR A 1 133 ? 10.350 -4.233 -25.006 1.00 95.69 133 THR A N 1
ATOM 976 C CA . THR A 1 133 ? 9.299 -4.293 -26.023 1.00 95.69 133 THR A CA 1
ATOM 977 C C . THR A 1 133 ? 8.393 -5.494 -25.759 1.00 95.69 133 THR A C 1
ATOM 979 O O . THR A 1 133 ? 8.867 -6.617 -25.595 1.00 95.69 133 THR A O 1
ATOM 982 N N . PHE A 1 134 ? 7.083 -5.270 -25.756 1.00 94.81 134 PHE A N 1
ATOM 983 C CA . PHE A 1 134 ? 6.059 -6.314 -25.756 1.00 94.81 134 PHE A CA 1
ATOM 984 C C . PHE A 1 134 ? 4.784 -5.776 -26.410 1.00 94.81 134 PHE A C 1
ATOM 986 O O . PHE A 1 134 ? 4.646 -4.568 -26.600 1.00 94.81 134 PHE A O 1
ATOM 993 N N . ASN A 1 135 ? 3.856 -6.664 -26.772 1.00 93.62 135 ASN A N 1
ATOM 994 C CA . ASN A 1 135 ? 2.556 -6.260 -27.303 1.00 93.62 135 ASN A CA 1
ATOM 995 C C . ASN A 1 135 ? 1.543 -6.101 -26.149 1.00 93.62 135 ASN A C 1
ATOM 997 O O . ASN A 1 135 ? 1.096 -7.127 -25.625 1.00 93.62 135 ASN A O 1
ATOM 1001 N N . PRO A 1 136 ? 1.149 -4.866 -25.775 1.00 91.12 136 PRO A N 1
ATOM 1002 C CA . PRO A 1 136 ? 0.250 -4.619 -24.646 1.00 91.12 136 PRO A CA 1
ATOM 1003 C C . PRO A 1 136 ? -1.185 -5.111 -24.888 1.00 91.12 136 PRO A C 1
ATOM 1005 O O . PRO A 1 136 ? -1.946 -5.259 -23.938 1.00 91.12 136 PRO A O 1
ATOM 1008 N N . MET A 1 137 ? -1.559 -5.404 -26.140 1.00 90.25 137 MET A N 1
ATOM 1009 C CA . MET A 1 137 ? -2.865 -5.988 -26.475 1.00 90.25 137 MET A CA 1
ATOM 1010 C C . MET A 1 137 ? -2.922 -7.490 -26.189 1.00 90.25 137 MET A C 1
ATOM 1012 O O . MET A 1 137 ? -3.998 -8.028 -25.952 1.00 90.25 137 MET A O 1
ATOM 1016 N N . LEU A 1 138 ? -1.773 -8.171 -26.244 1.00 89.81 138 LEU A N 1
ATOM 1017 C CA . LEU A 1 138 ? -1.680 -9.615 -26.016 1.00 89.81 138 LEU A CA 1
ATOM 1018 C C . LEU A 1 138 ? -1.291 -9.938 -24.577 1.00 89.81 138 LEU A C 1
ATOM 1020 O O . LEU A 1 138 ? -1.784 -10.906 -24.012 1.00 89.81 138 LEU A O 1
ATOM 1024 N N . ASN A 1 139 ? -0.396 -9.138 -23.995 1.00 90.94 139 ASN A N 1
ATOM 1025 C CA . ASN A 1 139 ? 0.093 -9.333 -22.640 1.00 90.94 139 ASN A CA 1
ATOM 1026 C C . ASN A 1 139 ? 0.148 -7.994 -21.915 1.00 90.94 139 ASN A C 1
ATOM 1028 O O . ASN A 1 139 ? 0.799 -7.059 -22.380 1.00 90.94 139 ASN A O 1
ATOM 1032 N N . GLN A 1 140 ? -0.495 -7.930 -20.754 1.00 93.62 140 GLN A N 1
ATOM 1033 C CA . GLN A 1 140 ? -0.463 -6.766 -19.878 1.00 93.62 140 GLN A CA 1
ATOM 1034 C C . GLN A 1 140 ? 0.321 -7.102 -18.614 1.00 93.62 140 GLN A C 1
ATOM 1036 O O . GLN A 1 140 ? 0.236 -8.209 -18.073 1.00 93.62 140 GLN A O 1
ATOM 1041 N N . TYR A 1 141 ? 1.090 -6.129 -18.140 1.00 95.62 141 TYR A N 1
ATOM 1042 C CA . TYR A 1 141 ? 1.941 -6.283 -16.971 1.00 95.62 141 TYR A CA 1
ATOM 1043 C C . TYR A 1 141 ? 1.736 -5.117 -16.016 1.00 95.62 141 TYR A C 1
ATOM 1045 O O . TYR A 1 141 ? 1.498 -3.984 -16.426 1.00 95.62 141 TYR A O 1
ATOM 1053 N N . ASN A 1 142 ? 1.868 -5.402 -14.731 1.00 96.06 142 ASN A N 1
ATOM 1054 C CA . ASN A 1 142 ? 1.997 -4.413 -13.679 1.00 96.06 142 ASN A CA 1
ATOM 1055 C C . ASN A 1 142 ? 3.472 -4.249 -13.331 1.00 96.06 142 ASN A C 1
ATOM 1057 O O . ASN A 1 142 ? 4.215 -5.232 -13.318 1.00 96.06 142 ASN A O 1
ATOM 1061 N N . ALA A 1 143 ? 3.880 -3.028 -13.008 1.00 96.25 143 ALA A N 1
ATOM 1062 C CA . ALA A 1 143 ? 5.212 -2.734 -12.499 1.00 96.25 143 ALA A CA 1
ATOM 1063 C C . ALA A 1 143 ? 5.129 -1.694 -11.380 1.00 96.25 143 ALA A C 1
ATOM 1065 O O . ALA A 1 143 ? 4.301 -0.781 -11.432 1.00 96.25 143 ALA A O 1
ATOM 1066 N N . GLY A 1 144 ? 5.977 -1.832 -10.364 1.00 96.44 144 GLY A N 1
ATOM 1067 C CA . GLY A 1 144 ? 6.027 -0.873 -9.269 1.00 96.44 144 GLY A CA 1
ATOM 1068 C C . GLY A 1 144 ? 6.790 -1.353 -8.048 1.00 96.44 144 GLY A C 1
ATOM 1069 O O . GLY A 1 144 ? 7.747 -2.125 -8.152 1.00 96.44 144 GLY A O 1
ATOM 1070 N N . SER A 1 145 ? 6.364 -0.867 -6.886 1.00 96.31 145 SER A N 1
ATOM 1071 C CA . SER A 1 145 ? 6.916 -1.259 -5.595 1.00 96.31 145 SER A CA 1
ATOM 1072 C C . SER A 1 145 ? 6.337 -2.597 -5.156 1.00 96.31 145 SER A C 1
ATOM 1074 O O . SER A 1 145 ? 5.126 -2.821 -5.200 1.00 96.31 145 SER A O 1
ATOM 1076 N N . ALA A 1 146 ? 7.200 -3.481 -4.674 1.00 94.88 146 ALA A N 1
ATOM 1077 C CA . ALA A 1 146 ? 6.805 -4.758 -4.106 1.00 94.88 146 ALA A CA 1
ATOM 1078 C C . ALA A 1 146 ? 7.222 -4.882 -2.648 1.00 94.88 146 ALA A C 1
ATOM 1080 O O . ALA A 1 146 ? 8.109 -4.181 -2.160 1.00 94.88 146 ALA A O 1
ATOM 1081 N N . VAL A 1 147 ? 6.581 -5.822 -1.970 1.00 91.12 147 VAL A N 1
ATOM 1082 C CA . VAL A 1 147 ? 6.997 -6.315 -0.667 1.00 91.12 147 VAL A CA 1
ATOM 1083 C C . VAL A 1 147 ? 7.135 -7.826 -0.738 1.00 91.12 147 VAL A C 1
ATOM 1085 O O . VAL A 1 147 ? 6.402 -8.506 -1.464 1.00 91.12 147 VAL A O 1
ATOM 1088 N N . GLN A 1 148 ? 8.082 -8.343 0.035 1.00 88.75 148 GLN A N 1
ATOM 1089 C CA . GLN A 1 148 ? 8.248 -9.769 0.247 1.00 88.75 148 GLN A CA 1
ATOM 1090 C C . GLN A 1 148 ? 7.881 -10.091 1.695 1.00 88.75 148 GLN A C 1
ATOM 1092 O O . GLN A 1 148 ? 8.412 -9.481 2.626 1.00 88.75 148 GLN A O 1
ATOM 1097 N N . SER A 1 149 ? 6.961 -11.034 1.892 1.00 81.56 149 SER A N 1
ATOM 1098 C CA . SER A 1 149 ? 6.665 -11.545 3.230 1.00 81.56 149 SER A CA 1
ATOM 1099 C C . SER A 1 149 ? 7.829 -12.396 3.748 1.00 81.56 149 SER A C 1
ATOM 1101 O O . SER A 1 149 ? 8.628 -12.918 2.970 1.00 81.56 149 SER A O 1
ATOM 1103 N N . LEU A 1 150 ? 7.910 -12.602 5.065 1.00 79.06 150 LEU A N 1
ATOM 1104 C CA . LEU A 1 150 ? 8.925 -13.489 5.657 1.00 79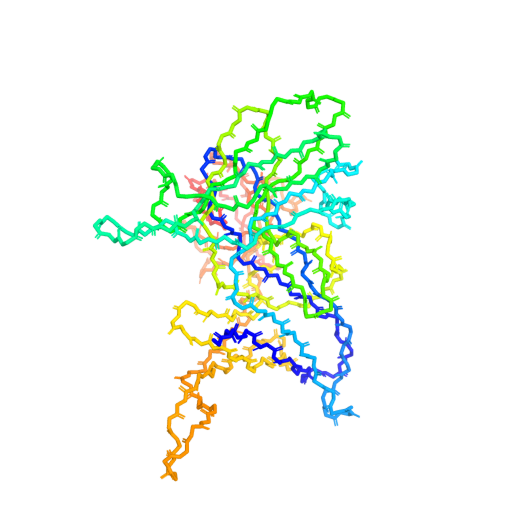.06 150 LEU A CA 1
ATOM 1105 C C . LEU A 1 150 ? 8.810 -14.946 5.170 1.00 79.06 150 LEU A C 1
ATOM 1107 O O . LEU A 1 150 ? 9.797 -15.672 5.178 1.00 79.06 150 LEU A O 1
ATOM 1111 N N . ALA A 1 151 ? 7.625 -15.357 4.705 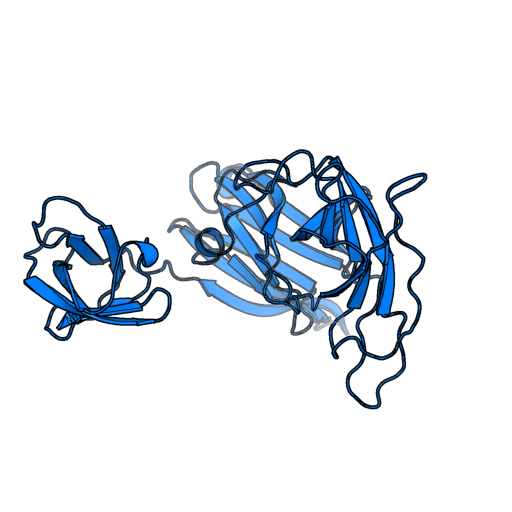1.00 79.38 151 ALA A N 1
ATOM 1112 C CA . ALA A 1 151 ? 7.390 -16.661 4.083 1.00 79.38 151 ALA A CA 1
ATOM 1113 C C . ALA A 1 151 ? 7.785 -16.705 2.589 1.00 79.38 151 ALA A C 1
ATOM 1115 O O . ALA A 1 151 ? 7.566 -17.714 1.925 1.00 79.38 151 ALA A O 1
ATOM 1116 N N . GLY A 1 152 ? 8.333 -15.615 2.042 1.00 80.75 152 GLY A N 1
ATOM 1117 C CA . GLY A 1 152 ? 8.769 -15.508 0.648 1.00 80.75 152 GLY A CA 1
ATOM 1118 C C . GLY A 1 152 ? 7.675 -15.105 -0.344 1.00 80.75 152 GLY A C 1
ATOM 1119 O O . GLY A 1 152 ? 7.964 -14.982 -1.533 1.00 80.75 152 GLY A O 1
ATOM 1120 N N . GLY A 1 153 ? 6.443 -14.865 0.119 1.00 84.75 153 GLY A N 1
ATOM 1121 C CA . GLY A 1 153 ? 5.330 -14.429 -0.726 1.00 84.75 153 GLY A CA 1
ATOM 1122 C C . GLY A 1 153 ? 5.576 -13.040 -1.314 1.00 84.75 153 GLY A C 1
ATOM 1123 O O . GLY A 1 153 ? 6.002 -12.132 -0.601 1.00 84.75 153 GLY A O 1
ATOM 1124 N N . ILE A 1 154 ? 5.310 -12.884 -2.610 1.00 88.75 154 ILE A N 1
ATOM 1125 C CA . ILE A 1 154 ? 5.527 -11.645 -3.361 1.00 88.75 154 ILE A CA 1
ATOM 1126 C C . ILE A 1 154 ? 4.189 -10.948 -3.576 1.00 88.75 154 ILE A C 1
ATOM 1128 O O . ILE A 1 154 ? 3.292 -11.516 -4.197 1.00 88.75 154 ILE A O 1
ATOM 1132 N N . THR A 1 155 ? 4.101 -9.688 -3.159 1.00 92.44 155 THR A N 1
ATOM 1133 C CA . THR A 1 155 ? 2.942 -8.837 -3.440 1.00 92.44 155 THR A CA 1
ATOM 1134 C C . THR A 1 155 ? 3.430 -7.485 -3.940 1.00 92.44 155 THR A C 1
ATOM 1136 O O . THR A 1 155 ? 4.235 -6.833 -3.275 1.00 92.44 155 THR A O 1
ATOM 1139 N N . LEU A 1 156 ? 2.939 -7.030 -5.098 1.00 95.25 156 LEU A N 1
ATOM 1140 C CA . LEU A 1 156 ? 3.094 -5.622 -5.476 1.00 95.25 156 LEU A CA 1
ATOM 1141 C C . LEU A 1 156 ? 2.318 -4.782 -4.464 1.00 95.25 156 LEU A C 1
ATOM 1143 O O . LEU A 1 156 ? 1.109 -4.963 -4.352 1.00 95.25 156 LEU A O 1
ATOM 1147 N N . SER A 1 157 ? 2.983 -3.905 -3.713 1.00 95.50 157 SER A N 1
ATOM 1148 C CA . SER A 1 157 ? 2.313 -3.068 -2.715 1.00 95.50 157 SER A CA 1
ATOM 1149 C C . SER A 1 157 ? 1.513 -1.959 -3.374 1.00 95.50 157 SER A C 1
ATOM 1151 O O . SER A 1 157 ? 0.367 -1.698 -3.011 1.00 95.50 157 SER A O 1
ATOM 1153 N N . ASN A 1 158 ? 2.103 -1.352 -4.393 1.00 96.06 158 ASN A N 1
ATOM 1154 C CA . ASN A 1 158 ? 1.450 -0.434 -5.300 1.00 96.06 158 ASN A CA 1
ATOM 1155 C C . ASN A 1 158 ? 2.133 -0.510 -6.663 1.00 96.06 158 ASN A C 1
ATOM 1157 O O . ASN A 1 158 ? 3.306 -0.873 -6.757 1.00 96.06 158 ASN A O 1
ATOM 1161 N N . PHE A 1 159 ? 1.383 -0.226 -7.719 1.00 96.62 159 PHE A N 1
ATOM 1162 C CA . PHE A 1 159 ? 1.840 -0.446 -9.082 1.00 96.62 159 PHE A CA 1
ATOM 1163 C C . PHE A 1 159 ? 1.047 0.376 -10.091 1.00 96.62 159 PHE A C 1
ATOM 1165 O O . PHE A 1 159 ? -0.041 0.878 -9.808 1.00 96.62 159 PHE A O 1
ATOM 1172 N N . VAL A 1 160 ? 1.588 0.450 -11.300 1.00 96.12 160 VAL A N 1
ATOM 1173 C CA . VAL A 1 160 ? 0.914 0.966 -12.492 1.00 96.12 160 VAL A CA 1
ATOM 1174 C C . VAL A 1 160 ? 0.891 -0.114 -13.572 1.00 96.12 160 VAL A C 1
ATOM 1176 O O . VAL A 1 160 ? 1.619 -1.109 -13.490 1.00 96.12 160 VAL A O 1
ATOM 1179 N N . THR A 1 161 ? 0.066 0.069 -14.603 1.00 95.12 161 THR A N 1
ATOM 1180 C CA . THR A 1 161 ? 0.137 -0.778 -15.803 1.00 95.12 161 THR A CA 1
ATOM 1181 C C . THR A 1 161 ? 1.373 -0.403 -16.618 1.00 95.12 161 THR A C 1
ATOM 1183 O O . THR A 1 161 ? 1.468 0.704 -17.148 1.00 95.12 161 THR A O 1
ATOM 1186 N N . ALA A 1 162 ? 2.316 -1.336 -16.727 1.00 94.44 162 ALA A N 1
ATOM 1187 C CA . ALA A 1 162 ? 3.563 -1.152 -17.448 1.00 94.44 162 ALA A CA 1
ATOM 1188 C C . ALA A 1 162 ? 3.300 -0.872 -18.933 1.00 94.44 162 ALA A C 1
ATOM 1190 O O . ALA A 1 162 ? 2.523 -1.572 -19.584 1.00 94.44 162 ALA A O 1
ATOM 1191 N N . GLN A 1 163 ? 3.989 0.128 -19.477 1.00 94.56 163 GLN A N 1
ATOM 1192 C CA . GLN A 1 163 ? 3.995 0.413 -20.912 1.00 94.56 163 GLN A CA 1
ATOM 1193 C C . GLN A 1 163 ? 5.226 -0.231 -21.557 1.00 94.56 163 GLN A C 1
ATOM 1195 O O . GLN A 1 163 ? 6.252 -0.347 -20.887 1.00 94.56 163 GLN A O 1
ATOM 1200 N N . PRO A 1 164 ? 5.173 -0.677 -22.821 1.00 95.00 164 PRO A N 1
ATOM 1201 C CA . PRO A 1 164 ? 6.355 -1.193 -23.505 1.00 95.00 164 PRO A CA 1
ATOM 1202 C C . PRO A 1 164 ? 7.392 -0.086 -23.735 1.00 95.00 164 PRO A C 1
ATOM 1204 O O . PRO A 1 164 ? 7.037 1.077 -23.933 1.00 95.00 164 PRO A O 1
ATOM 1207 N N . THR A 1 165 ? 8.678 -0.450 -23.748 1.00 94.94 165 THR A N 1
ATOM 1208 C CA . THR A 1 165 ? 9.800 0.454 -24.088 1.00 94.94 165 THR A CA 1
ATOM 1209 C C . THR A 1 165 ? 9.830 1.757 -23.278 1.00 94.94 165 THR A C 1
ATOM 1211 O O . THR A 1 165 ? 10.038 2.841 -23.821 1.00 94.94 165 THR A O 1
ATOM 1214 N N . SER A 1 166 ? 9.590 1.665 -21.972 1.00 93.94 166 SER A N 1
ATOM 1215 C CA . SER A 1 166 ? 9.463 2.822 -21.084 1.00 93.94 166 SER A CA 1
ATOM 1216 C C . SER A 1 166 ? 10.366 2.706 -19.857 1.00 93.94 166 SER A C 1
ATOM 1218 O O . SER A 1 166 ? 10.7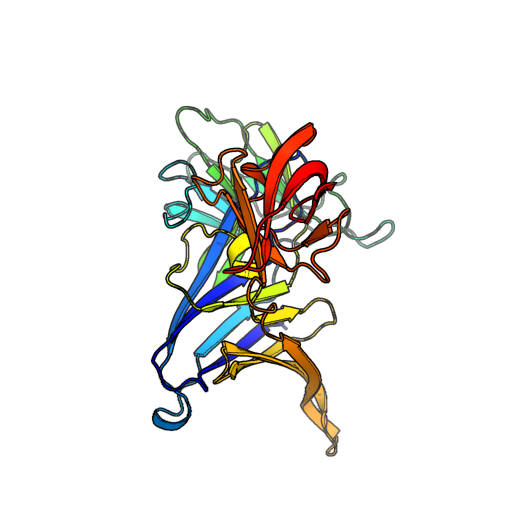55 1.613 -19.444 1.00 93.94 166 SER A O 1
ATOM 1220 N N . ASN A 1 167 ? 10.671 3.855 -19.257 1.00 94.94 167 ASN A N 1
ATOM 1221 C CA . ASN A 1 167 ? 11.305 3.932 -17.948 1.00 94.94 167 ASN A CA 1
ATOM 1222 C C . ASN A 1 167 ? 10.241 4.284 -16.914 1.00 94.94 167 ASN A C 1
ATOM 1224 O O . ASN A 1 167 ? 9.626 5.346 -17.007 1.00 94.94 167 ASN A O 1
ATOM 1228 N N . LEU A 1 168 ? 10.055 3.411 -15.930 1.00 95.25 168 LEU A N 1
ATOM 1229 C CA . LEU A 1 168 ? 9.185 3.657 -14.791 1.00 95.25 168 LEU A CA 1
ATOM 1230 C C . LEU A 1 168 ? 10.036 3.999 -13.572 1.00 95.25 168 LEU A C 1
ATOM 1232 O O . LEU A 1 168 ? 10.701 3.116 -13.029 1.00 95.25 168 LEU A O 1
ATOM 1236 N N . ASP A 1 169 ? 9.988 5.255 -13.131 1.00 95.75 169 ASP A N 1
ATOM 1237 C CA . ASP A 1 169 ? 10.619 5.666 -11.876 1.00 95.75 169 ASP A CA 1
ATOM 1238 C C . ASP A 1 169 ? 9.600 5.588 -10.741 1.00 95.75 169 ASP A C 1
ATOM 1240 O O . ASP A 1 169 ? 8.496 6.126 -10.838 1.00 95.75 169 ASP A O 1
ATOM 1244 N N . CYS A 1 170 ? 9.980 4.906 -9.665 1.00 95.38 170 CYS A N 1
ATOM 1245 C CA . CYS A 1 170 ? 9.148 4.655 -8.500 1.00 95.38 170 CYS A CA 1
ATOM 1246 C C . CYS A 1 170 ? 9.847 5.195 -7.254 1.00 95.38 170 CYS A C 1
ATOM 1248 O O . CYS A 1 170 ? 10.925 4.722 -6.889 1.00 95.38 170 CYS A O 1
ATOM 1250 N N . GLN A 1 171 ? 9.226 6.168 -6.588 1.00 95.25 171 GLN A N 1
ATOM 1251 C CA . GLN A 1 171 ? 9.669 6.714 -5.306 1.00 95.25 171 GLN A CA 1
ATOM 1252 C C . GLN A 1 171 ? 8.815 6.124 -4.171 1.00 95.25 171 GLN A C 1
ATOM 1254 O O . GLN A 1 171 ? 7.706 6.607 -3.914 1.00 95.25 171 GLN A O 1
ATOM 1259 N N . PRO A 1 172 ? 9.281 5.050 -3.509 1.00 93.56 172 PRO A N 1
ATOM 1260 C CA . PRO A 1 172 ? 8.513 4.369 -2.475 1.00 93.56 172 PRO A CA 1
ATOM 1261 C C . PRO A 1 172 ? 8.352 5.227 -1.217 1.00 93.56 172 PRO A C 1
ATOM 1263 O O . PRO A 1 172 ? 9.235 6.000 -0.847 1.00 93.56 172 PRO A O 1
ATOM 1266 N N 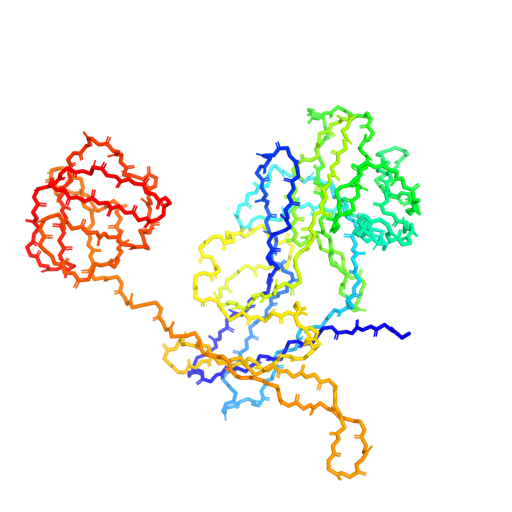. VAL A 1 173 ? 7.234 5.030 -0.515 1.00 92.88 173 VAL A N 1
ATOM 1267 C CA . VAL A 1 173 ? 6.937 5.700 0.757 1.00 92.88 173 VAL A CA 1
ATOM 1268 C C . VAL A 1 173 ? 6.763 4.653 1.853 1.00 92.88 173 VAL A C 1
ATOM 1270 O O . VAL A 1 173 ? 5.892 3.790 1.768 1.00 92.88 173 VAL A O 1
ATOM 1273 N N . ILE A 1 174 ? 7.577 4.718 2.906 1.00 91.69 174 ILE A N 1
ATOM 1274 C CA . ILE A 1 174 ? 7.563 3.756 4.024 1.00 91.69 174 ILE A CA 1
ATOM 1275 C C . ILE A 1 174 ? 6.527 4.128 5.096 1.00 91.69 174 ILE A C 1
ATOM 1277 O O . ILE A 1 174 ? 6.826 4.254 6.280 1.00 91.69 174 ILE A O 1
ATOM 1281 N N . LYS A 1 175 ? 5.285 4.325 4.649 1.00 94.75 175 LYS A N 1
ATOM 1282 C CA . LYS A 1 175 ? 4.111 4.534 5.499 1.00 94.75 175 LYS A CA 1
ATOM 1283 C C . LYS A 1 175 ? 3.144 3.385 5.284 1.00 94.75 175 LYS A C 1
ATOM 1285 O O . LYS A 1 175 ? 2.784 3.086 4.144 1.00 94.75 175 LYS A O 1
ATOM 1290 N N . PHE A 1 176 ? 2.737 2.756 6.374 1.00 95.69 176 PHE A N 1
ATOM 1291 C CA . PHE A 1 176 ? 1.838 1.614 6.363 1.00 95.69 176 PHE A CA 1
ATOM 1292 C C . PHE A 1 176 ? 0.540 1.974 7.060 1.00 95.69 176 PHE A C 1
ATOM 1294 O O . PHE A 1 176 ? 0.526 2.749 8.013 1.00 95.69 176 PHE A O 1
ATOM 1301 N N . TYR A 1 177 ? -0.542 1.394 6.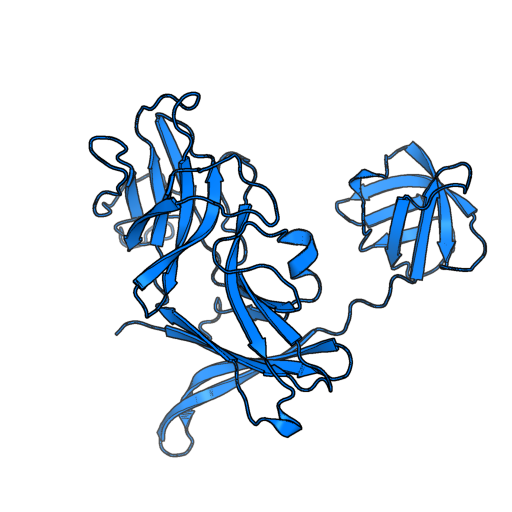578 1.00 97.31 177 TYR A N 1
ATOM 1302 C CA . TYR A 1 177 ? -1.877 1.616 7.085 1.00 97.31 177 TYR A CA 1
ATOM 1303 C C . TYR A 1 177 ? -2.492 0.293 7.517 1.00 97.31 177 TYR A C 1
ATOM 1305 O O . TYR A 1 177 ? -2.312 -0.726 6.845 1.00 97.31 177 TYR A O 1
ATOM 1313 N N . VAL A 1 178 ? -3.234 0.335 8.619 1.00 97.69 178 VAL A N 1
ATOM 1314 C CA . VAL A 1 178 ? -4.083 -0.764 9.091 1.00 97.69 178 VAL A CA 1
ATOM 1315 C C . VAL A 1 178 ? -5.526 -0.289 9.076 1.00 97.69 178 VAL A C 1
ATOM 1317 O O . VAL A 1 178 ? -5.827 0.789 9.586 1.00 97.69 178 VAL A O 1
ATOM 1320 N N . GLN A 1 179 ? -6.420 -1.080 8.491 1.00 96.44 179 GLN A N 1
ATOM 1321 C CA . GLN A 1 179 ? -7.840 -0.752 8.416 1.00 96.44 179 GLN A CA 1
ATOM 1322 C C . GLN A 1 179 ? -8.703 -1.998 8.619 1.00 96.44 179 GLN A C 1
ATOM 1324 O O . GLN A 1 179 ? -8.261 -3.116 8.349 1.00 96.44 179 GLN A O 1
ATOM 1329 N N . THR A 1 180 ? -9.936 -1.809 9.089 1.00 95.62 180 THR A N 1
ATOM 1330 C CA . THR A 1 180 ? -10.946 -2.864 9.117 1.00 95.62 180 THR A CA 1
ATOM 1331 C C . THR A 1 180 ? -11.624 -3.015 7.751 1.00 95.62 180 THR A C 1
ATOM 1333 O O . THR A 1 180 ? -11.937 -2.037 7.074 1.00 95.62 180 THR A O 1
ATOM 1336 N N . GLY A 1 181 ? -11.844 -4.247 7.298 1.00 93.75 181 GLY A N 1
ATOM 1337 C CA . GLY A 1 181 ? -12.495 -4.522 6.017 1.00 93.75 181 GLY A CA 1
ATOM 1338 C C . GLY A 1 181 ? -12.180 -5.905 5.464 1.00 93.75 181 GLY A C 1
ATOM 1339 O O . GLY A 1 181 ? -11.646 -6.763 6.158 1.00 93.75 181 GLY A O 1
ATOM 1340 N N . THR A 1 182 ? -12.536 -6.132 4.202 1.00 92.62 182 THR A N 1
ATOM 1341 C CA . THR A 1 182 ? -12.558 -7.475 3.595 1.00 92.62 182 THR A CA 1
ATOM 1342 C C . THR A 1 182 ? -11.556 -7.661 2.457 1.00 92.62 182 THR A C 1
ATOM 1344 O O . THR A 1 182 ? -11.597 -8.685 1.778 1.00 92.62 182 THR A O 1
ATOM 1347 N N . TYR A 1 183 ? -10.666 -6.692 2.214 1.00 95.50 183 TYR A N 1
ATOM 1348 C CA . TYR A 1 183 ? -9.626 -6.846 1.197 1.00 95.50 183 TYR A CA 1
ATOM 1349 C C . TYR A 1 183 ? -8.631 -7.924 1.612 1.00 95.50 183 TYR A C 1
ATOM 1351 O O . TYR A 1 183 ? -8.044 -7.859 2.692 1.00 95.50 183 TYR A O 1
ATOM 1359 N N . THR A 1 184 ? -8.405 -8.887 0.725 1.00 93.38 184 THR A N 1
ATOM 1360 C CA . THR A 1 184 ? -7.461 -9.984 0.949 1.00 93.38 184 THR A CA 1
ATOM 1361 C C . THR A 1 184 ? -6.102 -9.671 0.334 1.00 93.38 184 THR A C 1
ATOM 1363 O O . THR A 1 184 ? -6.001 -8.873 -0.603 1.00 93.38 184 THR A O 1
ATOM 1366 N N . ALA A 1 185 ? -5.041 -10.276 0.866 1.00 91.62 185 ALA A N 1
ATOM 1367 C CA . ALA A 1 185 ? -3.685 -10.068 0.364 1.00 91.62 185 ALA A CA 1
ATOM 1368 C C . ALA A 1 185 ? -3.586 -10.318 -1.157 1.00 91.62 185 ALA A C 1
ATOM 1370 O O . ALA A 1 185 ? -4.062 -11.334 -1.658 1.00 91.62 185 ALA A O 1
ATOM 1371 N N . GLY A 1 186 ? -2.966 -9.389 -1.889 1.00 91.62 186 GLY A N 1
ATOM 1372 C CA . GLY A 1 186 ? -2.812 -9.454 -3.347 1.00 91.62 186 GLY A CA 1
ATOM 1373 C C . GLY A 1 186 ? -4.025 -8.978 -4.157 1.00 91.62 186 GLY A C 1
ATOM 1374 O O . GLY A 1 186 ? -3.986 -9.038 -5.387 1.00 91.62 186 GLY A O 1
ATOM 1375 N N . THR A 1 187 ? -5.084 -8.491 -3.501 1.00 94.38 187 THR A N 1
ATOM 1376 C CA . THR A 1 187 ? -6.219 -7.847 -4.183 1.00 94.38 187 THR A CA 1
ATOM 1377 C C . THR A 1 187 ? -6.070 -6.336 -4.220 1.00 94.38 187 THR A C 1
ATOM 1379 O O . THR A 1 187 ? -5.617 -5.721 -3.248 1.00 94.38 187 THR A O 1
ATOM 1382 N N . VAL A 1 188 ? -6.489 -5.742 -5.338 1.00 95.12 188 VAL A N 1
ATOM 1383 C CA . VAL A 1 188 ? -6.491 -4.293 -5.532 1.00 95.12 188 VAL A CA 1
ATOM 1384 C C . VAL A 1 188 ? -7.498 -3.672 -4.575 1.00 95.12 188 VAL A C 1
ATOM 1386 O O . VAL A 1 188 ? -8.639 -4.115 -4.476 1.00 95.12 188 VAL A O 1
ATOM 1389 N N . MET A 1 189 ? -7.099 -2.610 -3.893 1.00 94.94 189 MET A N 1
ATOM 1390 C CA . MET A 1 189 ? -7.925 -1.900 -2.928 1.00 94.94 189 MET A CA 1
ATOM 1391 C C . MET A 1 189 ? -8.038 -0.415 -3.259 1.00 94.94 189 MET A C 1
ATOM 1393 O O . MET A 1 189 ? -7.185 0.172 -3.926 1.00 94.94 189 MET A O 1
ATOM 1397 N N . ASN A 1 190 ? -9.099 0.213 -2.755 1.00 92.19 190 ASN A N 1
ATOM 1398 C CA . ASN A 1 190 ? -9.282 1.653 -2.871 1.00 92.19 190 ASN A CA 1
ATOM 1399 C C . ASN A 1 190 ? -8.499 2.381 -1.769 1.00 92.19 190 ASN A C 1
ATOM 1401 O O . ASN A 1 190 ? -8.987 2.541 -0.650 1.00 92.19 190 ASN A O 1
ATOM 1405 N N . PHE A 1 191 ? -7.285 2.832 -2.097 1.00 90.69 191 PHE A N 1
ATOM 1406 C CA . PHE A 1 191 ? -6.434 3.563 -1.159 1.00 90.69 191 PHE A CA 1
ATOM 1407 C C . PHE A 1 191 ? -7.137 4.791 -0.573 1.00 90.69 191 PHE A C 1
ATOM 1409 O O . PHE A 1 191 ? -7.205 4.912 0.646 1.00 90.69 191 PHE A O 1
ATOM 1416 N N . THR A 1 192 ? -7.706 5.652 -1.422 1.00 86.06 192 THR A N 1
ATOM 1417 C CA . THR A 1 192 ? -8.317 6.921 -1.006 1.00 86.06 192 THR A CA 1
ATOM 1418 C C . THR A 1 192 ? -9.424 6.719 0.019 1.00 86.06 192 THR A C 1
ATOM 1420 O O . THR A 1 192 ? -9.450 7.433 1.013 1.00 86.06 192 THR A O 1
ATOM 1423 N N . SER A 1 193 ? -10.320 5.748 -0.180 1.00 83.50 193 SER A N 1
ATOM 1424 C CA . SER A 1 193 ? -11.373 5.476 0.805 1.00 83.50 193 SER A CA 1
ATOM 1425 C C . SER A 1 193 ? -10.828 4.792 2.056 1.00 83.50 193 SER A C 1
ATOM 1427 O O . SER A 1 193 ? -11.248 5.102 3.168 1.00 83.50 193 SER A O 1
ATOM 1429 N N . SER A 1 194 ? -9.899 3.846 1.891 1.00 89.69 194 SER A N 1
ATOM 1430 C CA . SER A 1 194 ? -9.413 3.030 3.004 1.00 89.69 194 SER A CA 1
ATOM 1431 C C . SER A 1 194 ? -8.480 3.794 3.942 1.00 89.69 194 SER A C 1
ATOM 1433 O O . SER A 1 194 ? -8.444 3.471 5.127 1.00 89.69 194 SER A O 1
ATOM 1435 N N . SER A 1 195 ? -7.756 4.808 3.455 1.00 89.75 195 SER A N 1
ATOM 1436 C CA . SER A 1 195 ? -6.765 5.554 4.238 1.00 89.75 195 SER A CA 1
ATOM 1437 C C . SER A 1 195 ? -7.354 6.602 5.187 1.00 89.75 195 SER A C 1
ATOM 1439 O O . SER A 1 195 ? -6.645 7.034 6.088 1.00 89.75 195 SER A O 1
ATOM 1441 N N . ILE A 1 196 ? -8.610 7.032 5.000 1.00 82.62 196 ILE A N 1
ATOM 1442 C CA . ILE A 1 196 ? -9.197 8.183 5.723 1.00 82.62 196 ILE A CA 1
ATOM 1443 C C . ILE A 1 196 ? -9.207 7.969 7.242 1.00 82.62 196 ILE A C 1
ATOM 1445 O O . ILE A 1 196 ? -8.797 8.850 7.987 1.00 82.62 196 ILE A O 1
ATOM 1449 N N . ASN A 1 197 ? -9.640 6.790 7.689 1.00 87.00 197 ASN A N 1
ATOM 1450 C CA . ASN A 1 197 ? -9.755 6.437 9.108 1.00 87.00 197 ASN A CA 1
ATOM 1451 C C . ASN A 1 197 ? -8.918 5.195 9.434 1.00 87.00 197 ASN A C 1
ATOM 1453 O O . ASN A 1 197 ? -9.369 4.324 10.172 1.00 87.00 197 ASN A O 1
ATOM 1457 N N . ALA A 1 198 ? -7.767 5.031 8.784 1.00 92.69 198 ALA A N 1
ATOM 1458 C CA . ALA A 1 198 ? -6.864 3.912 9.033 1.00 92.69 198 ALA A CA 1
ATOM 1459 C C . ALA A 1 198 ? -5.807 4.294 10.074 1.00 92.69 198 ALA A C 1
ATOM 1461 O O . ALA A 1 198 ? -5.385 5.450 10.140 1.00 92.69 198 ALA A O 1
ATOM 1462 N N . ALA A 1 199 ? -5.317 3.317 10.836 1.00 96.44 199 ALA A N 1
ATOM 1463 C CA . ALA A 1 199 ? -4.149 3.525 11.682 1.00 96.44 199 ALA A CA 1
ATOM 1464 C C . ALA A 1 199 ? -2.916 3.754 10.801 1.00 96.44 199 ALA A C 1
ATOM 1466 O O . ALA A 1 199 ? -2.590 2.896 9.981 1.00 96.44 199 ALA A O 1
ATOM 1467 N N . LEU A 1 200 ? -2.218 4.875 10.981 1.00 95.75 200 LEU A N 1
ATOM 1468 C CA . LEU A 1 200 ? -0.991 5.190 10.249 1.00 95.75 200 LEU A CA 1
ATOM 1469 C C . LEU A 1 200 ? 0.249 4.796 11.060 1.00 95.75 200 LEU A C 1
ATOM 1471 O O . LEU A 1 200 ? 0.513 5.353 12.122 1.00 95.75 200 LEU A O 1
ATOM 1475 N N . CYS A 1 201 ? 1.040 3.888 10.500 1.00 95.69 201 CYS A N 1
ATOM 1476 C CA . CYS A 1 201 ? 2.369 3.503 10.960 1.00 95.69 201 CYS A CA 1
ATOM 1477 C C . CYS A 1 201 ? 3.423 4.154 10.048 1.00 95.69 201 CYS A C 1
ATOM 1479 O O . CYS A 1 201 ? 3.702 3.664 8.949 1.00 95.69 201 CYS A O 1
ATOM 1481 N N . ASP A 1 202 ? 3.981 5.290 10.472 1.00 93.75 202 ASP A N 1
ATOM 1482 C CA . ASP A 1 202 ? 4.952 6.059 9.686 1.00 93.75 202 ASP A CA 1
ATOM 1483 C C . ASP A 1 202 ? 6.392 5.675 10.055 1.00 93.75 202 ASP A C 1
ATOM 1485 O O . ASP A 1 202 ? 6.897 6.069 11.102 1.00 93.75 202 ASP A O 1
ATOM 1489 N N . ALA A 1 203 ? 7.071 4.910 9.196 1.00 91.44 203 ALA A N 1
ATOM 1490 C CA . ALA A 1 203 ? 8.455 4.492 9.429 1.00 91.44 203 ALA A CA 1
ATOM 1491 C C . ALA A 1 203 ? 9.493 5.507 8.922 1.00 91.44 203 ALA A C 1
ATOM 1493 O O . ALA A 1 203 ? 10.692 5.293 9.108 1.00 91.44 203 ALA A O 1
ATOM 1494 N N . THR A 1 204 ? 9.075 6.624 8.309 1.00 88.56 204 THR A N 1
ATOM 1495 C CA . THR A 1 204 ? 10.004 7.645 7.785 1.00 88.56 204 THR A CA 1
ATOM 1496 C C . THR A 1 204 ? 10.957 8.232 8.835 1.00 88.56 204 THR A C 1
ATOM 1498 O O . THR A 1 204 ? 12.115 8.459 8.483 1.00 88.56 204 THR A O 1
ATOM 1501 N N . PRO A 1 205 ? 10.578 8.398 10.122 1.00 88.12 205 PRO A N 1
ATOM 1502 C CA . PRO A 1 205 ? 11.500 8.873 11.157 1.00 88.12 205 PRO A CA 1
ATOM 1503 C C . PRO A 1 205 ? 12.467 7.797 11.683 1.00 88.12 205 PRO A C 1
ATOM 1505 O O . PRO A 1 205 ? 13.273 8.086 12.565 1.00 88.12 205 PRO A O 1
ATOM 1508 N N . GLY A 1 206 ? 12.377 6.554 11.190 1.00 86.62 206 GLY A N 1
ATOM 1509 C CA . GLY A 1 206 ? 13.191 5.424 11.649 1.00 86.62 206 GLY A CA 1
ATOM 1510 C C . GLY A 1 206 ? 12.524 4.529 12.699 1.00 86.62 206 GLY A C 1
ATOM 1511 O O . GLY A 1 206 ? 13.210 3.732 13.339 1.00 86.62 206 GLY A O 1
ATOM 1512 N N . TYR A 1 207 ? 11.205 4.634 12.894 1.00 91.19 207 TYR A N 1
ATOM 1513 C CA . TYR A 1 207 ? 10.455 3.676 13.712 1.00 91.19 207 TYR A CA 1
ATOM 1514 C C . TYR A 1 207 ? 10.395 2.313 13.020 1.00 91.19 207 TYR A C 1
ATOM 1516 O O . TYR A 1 207 ? 10.165 2.222 11.815 1.00 91.19 207 TYR A O 1
ATOM 1524 N N . THR A 1 208 ? 10.595 1.247 13.791 1.00 91.25 208 THR A N 1
ATOM 1525 C CA . THR A 1 208 ? 10.660 -0.126 13.266 1.00 91.25 208 THR A CA 1
ATOM 1526 C C . THR A 1 208 ? 9.614 -1.043 13.878 1.00 91.25 208 THR A C 1
ATOM 1528 O O . THR A 1 208 ? 9.378 -2.138 13.373 1.00 91.25 208 THR A O 1
ATOM 1531 N N . THR A 1 209 ? 8.967 -0.627 14.966 1.00 94.81 209 THR A N 1
ATOM 1532 C CA . THR A 1 209 ? 7.890 -1.392 15.592 1.00 94.81 209 THR A CA 1
ATOM 1533 C C . THR A 1 209 ? 6.725 -0.477 15.934 1.00 94.81 209 THR A C 1
ATOM 1535 O O . THR A 1 209 ? 6.920 0.618 16.453 1.00 94.81 209 THR A O 1
ATOM 1538 N N . PHE A 1 210 ? 5.514 -0.932 15.640 1.00 97.00 210 PHE A N 1
ATOM 1539 C CA . PHE A 1 210 ? 4.276 -0.199 15.862 1.00 97.00 210 PHE A CA 1
ATOM 1540 C C . PHE A 1 210 ? 3.314 -1.095 16.630 1.00 97.00 210 PHE A C 1
ATOM 1542 O O . PHE A 1 210 ? 2.998 -2.192 16.170 1.00 97.00 210 PHE A O 1
ATOM 1549 N N . ASN A 1 211 ? 2.848 -0.636 17.788 1.00 97.31 211 ASN A N 1
ATOM 1550 C CA . ASN A 1 211 ? 1.754 -1.287 18.501 1.00 97.31 211 ASN A CA 1
ATOM 1551 C C . ASN A 1 211 ? 0.480 -0.494 18.222 1.00 97.31 211 ASN A C 1
ATOM 1553 O O . ASN A 1 211 ? 0.387 0.684 18.553 1.00 97.31 211 ASN A O 1
ATOM 1557 N N . VAL A 1 212 ? -0.475 -1.138 17.569 1.00 97.69 212 VAL A N 1
ATOM 1558 C CA . VAL A 1 212 ? -1.712 -0.552 17.070 1.00 97.69 212 VAL A CA 1
ATOM 1559 C C . VAL A 1 212 ? -2.873 -1.148 17.850 1.00 97.69 212 VAL A C 1
ATOM 1561 O O . VAL A 1 212 ? -2.989 -2.363 17.982 1.00 97.69 212 VAL A O 1
ATOM 1564 N N . SER A 1 213 ? -3.763 -0.302 18.346 1.00 97.50 213 SER A N 1
ATOM 1565 C CA . SER A 1 213 ? -4.994 -0.716 19.011 1.00 97.50 213 SER A CA 1
ATOM 1566 C C . SER A 1 213 ? -6.194 -0.165 18.264 1.00 97.50 213 SER A C 1
ATOM 1568 O O . SER A 1 213 ? -6.279 1.042 18.047 1.00 97.50 213 SER A O 1
ATOM 1570 N N . TYR A 1 214 ? -7.116 -1.051 17.888 1.00 97.38 214 TYR A N 1
ATOM 1571 C CA . TYR A 1 214 ? -8.448 -0.675 17.422 1.00 97.38 214 TYR A CA 1
ATOM 1572 C C . TYR A 1 214 ? -9.378 -0.554 18.628 1.00 97.38 214 TYR A C 1
ATOM 1574 O O . TYR A 1 214 ? -9.611 -1.543 19.326 1.00 97.38 214 TYR A O 1
ATOM 1582 N N . ASN A 1 215 ? -9.859 0.651 18.908 1.00 94.81 215 ASN A N 1
ATOM 1583 C CA . ASN A 1 215 ? -10.565 0.976 20.143 1.00 94.81 215 ASN A CA 1
ATOM 1584 C C . ASN A 1 215 ? -12.071 0.670 20.056 1.00 94.81 215 ASN A C 1
ATOM 1586 O O . ASN A 1 215 ? -12.628 0.459 18.979 1.00 94.81 215 ASN A O 1
ATOM 1590 N N . LEU A 1 216 ? -12.742 0.659 21.213 1.00 88.62 216 LEU A N 1
ATOM 1591 C CA . LEU A 1 216 ? -14.184 0.396 21.330 1.00 88.62 216 LEU A CA 1
ATOM 1592 C C . LEU A 1 216 ? -15.042 1.372 20.507 1.00 88.62 216 LEU A C 1
ATOM 1594 O O . LEU A 1 216 ? -16.085 0.991 19.987 1.00 88.62 216 LEU A O 1
ATOM 1598 N N . ASP A 1 217 ? -14.596 2.619 20.395 1.00 84.38 217 ASP A N 1
ATOM 1599 C CA . ASP A 1 217 ? -15.254 3.686 19.642 1.00 84.38 217 ASP A CA 1
ATOM 1600 C C . ASP A 1 217 ? -14.890 3.682 18.147 1.00 84.38 217 ASP A C 1
ATOM 1602 O O . ASP A 1 217 ? -15.317 4.563 17.412 1.00 84.38 217 ASP A O 1
ATOM 1606 N N . GLY A 1 218 ? -14.109 2.707 17.674 1.00 85.06 218 GLY A N 1
ATOM 1607 C CA . GLY A 1 218 ? -13.664 2.623 16.285 1.00 85.06 218 GLY A CA 1
ATOM 1608 C C . GLY A 1 218 ? -12.498 3.549 15.925 1.00 85.06 218 GLY A C 1
ATOM 1609 O O . GLY A 1 218 ? -12.134 3.624 14.751 1.00 85.06 218 GLY A O 1
ATOM 1610 N N . THR A 1 219 ? -11.904 4.238 16.904 1.00 90.56 219 THR A N 1
ATOM 1611 C CA . THR A 1 219 ? -10.646 4.977 16.729 1.00 90.56 219 THR A CA 1
ATOM 1612 C C . THR A 1 219 ? -9.436 4.046 16.747 1.00 90.56 219 THR A C 1
ATOM 1614 O O . THR A 1 219 ? -9.531 2.867 17.100 1.00 90.56 219 THR A O 1
ATOM 1617 N N . TRP A 1 220 ? -8.272 4.596 16.405 1.00 95.12 220 TRP A N 1
ATOM 1618 C CA . TRP A 1 220 ? -7.000 3.892 16.505 1.00 95.12 220 TRP A CA 1
ATOM 1619 C C . TRP A 1 220 ? -6.054 4.602 17.455 1.00 95.12 220 TRP A C 1
ATOM 1621 O O . TRP A 1 220 ? -5.968 5.831 17.451 1.00 95.12 220 TRP A O 1
ATOM 1631 N N . THR A 1 221 ? -5.284 3.812 18.193 1.00 95.81 221 THR A N 1
ATOM 1632 C CA . THR A 1 221 ? -4.091 4.260 18.915 1.00 95.81 221 THR A CA 1
ATOM 1633 C C . THR A 1 221 ? -2.876 3.583 18.293 1.00 95.81 221 THR A C 1
ATOM 1635 O O . THR A 1 221 ? -2.890 2.369 18.108 1.00 95.81 221 THR A O 1
ATOM 1638 N N . VAL A 1 222 ? -1.831 4.343 17.968 1.00 96.38 222 VAL A N 1
ATOM 1639 C CA . VAL A 1 222 ? -0.568 3.830 17.424 1.00 96.38 222 VAL A CA 1
ATOM 1640 C C . VAL A 1 222 ? 0.581 4.289 18.309 1.00 96.38 222 VAL A C 1
ATOM 1642 O O . VAL A 1 222 ? 0.883 5.478 18.394 1.00 96.38 222 VAL A O 1
ATOM 1645 N N . THR A 1 223 ? 1.249 3.335 18.944 1.00 96.06 223 THR A N 1
ATOM 1646 C CA . THR A 1 223 ? 2.474 3.554 19.713 1.00 96.06 223 THR A CA 1
ATOM 1647 C C . THR A 1 223 ? 3.678 3.230 18.835 1.00 96.06 223 THR A C 1
ATOM 1649 O O . THR A 1 223 ? 3.891 2.076 18.451 1.00 96.06 223 THR A O 1
ATOM 1652 N N . ASN A 1 224 ? 4.469 4.252 18.517 1.00 92.75 224 ASN A N 1
ATOM 1653 C CA . ASN A 1 224 ? 5.658 4.147 17.681 1.00 92.75 224 ASN A CA 1
ATOM 1654 C C . ASN A 1 224 ? 6.877 3.803 18.538 1.00 92.75 224 ASN A C 1
ATOM 1656 O O . ASN A 1 224 ? 7.239 4.537 19.463 1.00 92.75 224 ASN A O 1
ATOM 1660 N N . MET A 1 225 ? 7.543 2.707 18.194 1.00 89.44 225 MET A N 1
ATOM 1661 C CA . MET A 1 225 ? 8.686 2.171 18.920 1.00 89.44 225 MET A CA 1
ATOM 1662 C C . MET A 1 225 ? 9.930 2.183 18.027 1.00 89.44 225 MET A C 1
ATOM 1664 O O . MET A 1 225 ? 9.883 1.886 16.827 1.00 89.44 225 MET A O 1
ATOM 1668 N N . ALA A 1 226 ? 11.075 2.477 18.633 1.00 87.06 226 ALA A N 1
ATOM 1669 C CA . ALA A 1 226 ? 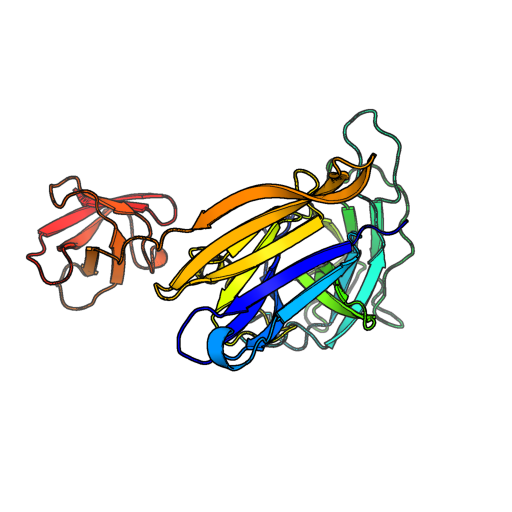12.381 2.332 17.998 1.00 87.06 226 ALA A CA 1
ATOM 1670 C C . ALA A 1 226 ? 13.376 1.700 18.966 1.00 87.06 226 ALA A C 1
ATOM 1672 O O . ALA A 1 226 ? 13.215 1.787 20.185 1.00 87.06 226 ALA A O 1
ATOM 1673 N N . LEU A 1 227 ? 14.441 1.113 18.422 1.00 83.25 227 LEU A N 1
ATOM 1674 C CA . LEU A 1 227 ? 15.567 0.674 19.237 1.00 83.25 227 LEU A CA 1
ATOM 1675 C C . LEU A 1 227 ? 16.187 1.876 19.968 1.00 83.25 227 LEU A C 1
ATOM 1677 O O . LEU A 1 227 ? 16.405 2.952 19.404 1.00 83.25 227 LEU A O 1
ATOM 1681 N N . GLY A 1 228 ? 16.451 1.697 21.253 1.00 81.75 228 GLY A N 1
ATOM 1682 C CA . GLY A 1 228 ? 17.055 2.691 22.126 1.00 81.75 228 GLY A CA 1
ATOM 1683 C C . GLY A 1 228 ? 17.804 2.026 23.272 1.00 81.75 228 GLY A C 1
ATOM 1684 O O . GLY A 1 228 ? 17.650 0.831 23.516 1.00 81.75 228 GLY A O 1
ATOM 1685 N N . ARG A 1 229 ? 18.636 2.802 23.972 1.00 81.38 229 ARG A N 1
ATOM 1686 C CA . ARG A 1 229 ? 19.239 2.345 25.226 1.00 81.38 229 ARG A CA 1
ATOM 1687 C C . ARG A 1 229 ? 18.214 2.434 26.353 1.00 81.38 229 ARG A C 1
ATOM 1689 O O . ARG A 1 229 ? 17.584 3.477 26.518 1.00 81.38 229 ARG A O 1
ATOM 1696 N N . LEU A 1 230 ? 18.071 1.350 27.101 1.00 82.81 230 LEU A N 1
ATOM 1697 C CA . LEU A 1 230 ? 17.275 1.273 28.318 1.00 82.81 230 LEU A CA 1
ATOM 1698 C C . LEU A 1 230 ? 18.059 1.839 29.512 1.00 82.81 230 LEU A C 1
ATOM 1700 O O . LEU A 1 230 ? 19.254 2.128 29.415 1.00 82.81 230 LEU A O 1
ATOM 1704 N N . ALA A 1 231 ? 17.375 2.000 30.648 1.00 80.12 231 ALA A N 1
ATOM 1705 C CA . ALA A 1 231 ? 17.959 2.545 31.876 1.00 80.12 231 ALA A CA 1
ATOM 1706 C C . ALA A 1 231 ? 19.130 1.703 32.421 1.00 80.12 231 ALA A C 1
ATOM 1708 O O . ALA A 1 231 ? 20.020 2.239 33.074 1.00 80.12 231 ALA A O 1
ATOM 1709 N N . ASP A 1 232 ? 19.156 0.405 32.114 1.00 83.75 232 ASP A N 1
ATOM 1710 C CA . ASP A 1 232 ? 20.232 -0.529 32.463 1.00 83.75 232 ASP A CA 1
ATOM 1711 C C . ASP A 1 232 ? 21.397 -0.533 31.447 1.00 83.75 232 ASP A C 1
ATOM 1713 O O . ASP A 1 232 ? 22.341 -1.311 31.573 1.00 83.75 232 ASP A O 1
ATOM 1717 N N . GLY A 1 233 ? 21.344 0.330 30.427 1.00 78.31 233 GLY A N 1
ATOM 1718 C CA . GLY A 1 233 ? 22.350 0.433 29.371 1.00 78.31 233 GLY A CA 1
ATOM 1719 C C . GLY A 1 233 ? 22.219 -0.603 28.251 1.00 78.31 233 GLY A C 1
ATOM 1720 O O . GLY A 1 233 ? 22.952 -0.498 27.262 1.00 78.31 233 GLY A O 1
ATOM 1721 N N . SER A 1 234 ? 21.290 -1.559 28.355 1.00 84.69 234 SER A N 1
ATOM 1722 C CA . SER A 1 234 ? 20.999 -2.525 27.292 1.00 84.69 234 SER A CA 1
ATOM 1723 C C . SER A 1 234 ? 20.248 -1.874 26.123 1.00 84.69 234 SER A C 1
ATOM 1725 O O . SER A 1 234 ? 19.703 -0.775 26.241 1.00 84.69 234 SER A O 1
ATOM 1727 N N . LEU A 1 235 ? 20.244 -2.524 24.956 1.00 82.81 235 LEU A N 1
ATOM 1728 C CA . LEU A 1 235 ? 19.423 -2.098 23.821 1.00 82.81 235 LEU A CA 1
ATOM 1729 C C . LEU A 1 235 ? 18.048 -2.763 23.905 1.00 82.81 235 LEU A C 1
ATOM 1731 O O . LEU A 1 235 ? 17.957 -3.982 24.012 1.00 82.81 235 LEU A O 1
ATOM 1735 N N . GLY A 1 236 ? 16.989 -1.966 23.787 1.00 82.06 236 GLY A N 1
ATOM 1736 C CA . GLY A 1 236 ? 15.609 -2.440 23.786 1.00 82.06 236 GLY A CA 1
ATOM 1737 C C . GLY A 1 236 ? 14.695 -1.566 22.935 1.00 82.06 236 GLY A C 1
ATOM 1738 O O . GLY A 1 236 ? 15.102 -0.520 22.425 1.00 82.06 236 GLY A O 1
ATOM 1739 N N . LEU A 1 237 ? 13.449 -2.004 22.758 1.00 83.75 237 LEU A N 1
ATOM 1740 C CA . LEU A 1 237 ? 12.416 -1.186 22.127 1.00 83.75 237 LEU A CA 1
ATOM 1741 C C . LEU A 1 237 ? 11.935 -0.134 23.125 1.00 83.75 237 LEU A C 1
ATOM 1743 O O . LEU A 1 237 ? 11.478 -0.468 24.215 1.00 83.75 237 LEU A O 1
ATOM 1747 N N . VAL A 1 238 ? 12.031 1.131 22.733 1.00 86.00 238 VAL A N 1
ATOM 1748 C CA . VAL A 1 238 ? 11.597 2.275 23.533 1.00 86.00 238 VAL A CA 1
ATOM 1749 C C . VAL A 1 238 ? 10.473 2.981 22.796 1.00 86.00 238 VAL A C 1
ATOM 1751 O O . VAL A 1 238 ? 10.576 3.234 21.591 1.00 86.00 238 VAL A O 1
ATOM 1754 N N . GLU A 1 239 ? 9.417 3.309 23.529 1.00 89.62 239 GLU A N 1
ATOM 1755 C CA . GLU A 1 239 ? 8.342 4.160 23.039 1.00 89.62 239 GLU A CA 1
ATOM 1756 C C . GLU A 1 239 ? 8.886 5.548 22.700 1.00 89.62 239 GLU A C 1
ATOM 1758 O O . GLU A 1 239 ? 9.593 6.176 23.490 1.00 89.62 239 GLU A O 1
ATOM 1763 N N . ARG A 1 240 ? 8.590 6.019 21.489 1.00 87.06 240 ARG A N 1
ATOM 1764 C CA . ARG A 1 240 ? 9.040 7.327 21.002 1.00 87.06 240 ARG A CA 1
ATOM 1765 C C . ARG A 1 240 ? 7.900 8.315 20.849 1.00 87.06 240 ARG A C 1
ATOM 1767 O O . ARG A 1 240 ? 8.127 9.510 21.008 1.00 87.06 240 ARG A O 1
ATOM 1774 N N . SER A 1 241 ? 6.709 7.836 20.512 1.00 87.06 241 SER A N 1
ATOM 1775 C CA . SER A 1 241 ? 5.516 8.666 20.384 1.00 87.06 241 SER A CA 1
ATOM 1776 C C . SER A 1 241 ? 4.254 7.811 20.367 1.00 87.06 241 SER A C 1
ATOM 1778 O O . SER A 1 241 ? 4.292 6.633 20.010 1.00 87.06 241 SER A O 1
ATOM 1780 N N . VAL A 1 242 ? 3.129 8.439 20.700 1.00 86.56 242 VAL A N 1
ATOM 1781 C CA . VAL A 1 242 ? 1.790 7.869 20.553 1.00 86.56 242 VAL A CA 1
ATOM 1782 C C . VAL A 1 242 ? 0.975 8.810 19.679 1.00 86.56 242 VAL A C 1
ATOM 1784 O O . VAL A 1 242 ? 0.956 10.018 19.916 1.00 86.56 242 VAL A O 1
ATOM 1787 N N . SER A 1 243 ? 0.302 8.269 18.672 1.00 84.12 243 SER A N 1
ATOM 1788 C CA . SER A 1 243 ? -0.711 8.981 17.898 1.00 84.12 243 SER A CA 1
ATOM 1789 C C . SER A 1 243 ? -2.070 8.322 18.098 1.00 84.12 243 SER A C 1
ATOM 1791 O O . SER A 1 243 ? -2.178 7.107 18.256 1.00 84.12 243 SER A O 1
ATOM 1793 N N . SER A 1 244 ? -3.125 9.133 18.104 1.00 78.06 244 SER A N 1
ATOM 1794 C CA . SER A 1 244 ? -4.498 8.644 18.031 1.00 78.06 244 SER A CA 1
ATOM 1795 C C . SER A 1 244 ? -5.171 9.259 16.816 1.00 78.06 244 SER A C 1
ATOM 1797 O O . SER A 1 244 ? -5.054 10.460 16.566 1.00 78.06 244 SER A O 1
ATOM 1799 N N . THR A 1 245 ? -5.847 8.436 16.024 1.00 67.44 245 THR A N 1
ATOM 1800 C CA . THR A 1 245 ? -6.743 8.943 14.985 1.00 67.44 245 THR A CA 1
ATOM 1801 C C . THR A 1 245 ? -8.120 9.054 15.614 1.00 67.44 245 THR A C 1
ATOM 1803 O O . THR A 1 245 ? -8.787 8.037 15.819 1.00 67.44 245 THR A O 1
ATOM 1806 N N . ALA A 1 246 ? -8.546 10.274 15.938 1.00 55.53 246 ALA A N 1
ATOM 1807 C CA . ALA A 1 246 ? -9.953 10.519 16.223 1.00 55.53 246 ALA A CA 1
ATOM 1808 C C . ALA A 1 246 ? -10.780 10.074 15.008 1.00 55.53 246 ALA A C 1
ATOM 1810 O O . ALA A 1 246 ? -10.329 10.228 13.869 1.00 55.53 246 ALA A O 1
ATOM 1811 N N . LEU A 1 247 ? -11.974 9.524 15.240 1.00 50.69 247 LEU A N 1
ATOM 1812 C CA . LEU A 1 247 ? -12.939 9.313 14.167 1.00 50.69 247 LEU A CA 1
ATOM 1813 C C . LEU A 1 247 ? -13.061 10.639 13.414 1.00 50.69 247 LEU A C 1
ATOM 1815 O O . LEU A 1 247 ? -13.282 11.676 14.050 1.00 50.69 247 LEU A O 1
ATOM 1819 N N . ALA A 1 248 ? -12.935 10.629 12.082 1.00 53.72 248 ALA A N 1
ATOM 1820 C CA . ALA A 1 248 ? -13.472 11.738 11.308 1.00 53.72 248 ALA A CA 1
ATOM 1821 C C . ALA A 1 248 ? -14.905 11.948 11.808 1.00 53.72 248 ALA A C 1
ATOM 1823 O O . ALA A 1 248 ? -15.675 10.982 11.859 1.00 53.72 248 ALA A O 1
ATOM 1824 N N . ALA A 1 249 ? -15.221 13.163 12.273 1.00 56.53 249 ALA A N 1
ATOM 1825 C CA . ALA A 1 249 ? -16.544 13.452 12.808 1.00 56.53 249 ALA A CA 1
ATOM 1826 C C . ALA A 1 249 ? -17.580 12.901 11.818 1.00 56.53 249 ALA A C 1
ATOM 1828 O O . ALA A 1 249 ? -17.386 13.087 10.607 1.00 56.53 249 ALA A O 1
ATOM 1829 N N . PRO A 1 250 ? -18.625 12.189 12.281 1.00 68.12 250 PRO A N 1
ATOM 1830 C CA . PRO A 1 250 ? -19.635 11.667 11.375 1.00 68.12 250 PRO A CA 1
ATOM 1831 C C . PRO A 1 250 ? -20.088 12.799 10.459 1.00 68.12 250 PRO A C 1
ATOM 1833 O O . PRO A 1 250 ? -20.194 13.949 10.904 1.00 68.12 250 PRO A O 1
ATOM 1836 N N . ALA A 1 251 ? -20.272 12.487 9.174 1.00 82.88 251 ALA A N 1
ATOM 1837 C CA . ALA A 1 251 ? -20.717 13.480 8.212 1.00 82.88 251 ALA A CA 1
ATOM 1838 C C . ALA A 1 251 ? -21.932 14.202 8.800 1.00 82.88 251 ALA A C 1
ATOM 1840 O O . ALA A 1 251 ? -22.889 13.566 9.234 1.00 82.88 251 ALA A O 1
ATOM 1841 N N . ASN A 1 252 ? -21.854 15.523 8.889 1.00 90.88 252 ASN A N 1
ATOM 1842 C CA . ASN A 1 252 ? -22.926 16.346 9.433 1.00 90.88 252 ASN A CA 1
ATOM 1843 C C . ASN A 1 252 ? -23.626 17.138 8.327 1.00 90.88 252 ASN A C 1
ATOM 1845 O O . ASN A 1 252 ? -24.652 17.751 8.605 1.00 90.88 252 ASN A O 1
ATOM 1849 N N . ALA A 1 253 ? -23.118 17.080 7.091 1.00 94.81 253 ALA A N 1
ATOM 1850 C CA . ALA A 1 253 ? -23.687 17.732 5.923 1.00 94.81 253 ALA A CA 1
ATOM 1851 C C . ALA A 1 253 ? -24.056 16.729 4.819 1.00 94.81 253 ALA A C 1
ATOM 1853 O O . ALA A 1 253 ? -23.340 15.746 4.595 1.00 94.81 253 ALA A O 1
ATOM 1854 N N . ASP A 1 254 ? -25.145 17.004 4.101 1.00 96.12 254 ASP A N 1
ATOM 1855 C CA . ASP A 1 254 ? -25.527 16.317 2.869 1.00 96.12 254 ASP A CA 1
ATOM 1856 C C . ASP A 1 254 ? -25.561 17.267 1.661 1.00 96.12 254 ASP A C 1
ATOM 1858 O O . ASP A 1 254 ? -25.836 18.461 1.778 1.00 96.12 254 ASP A O 1
ATOM 1862 N N . VAL A 1 255 ? -25.241 16.718 0.486 1.00 96.81 255 VAL A N 1
ATOM 1863 C CA . VAL A 1 255 ? -25.351 17.384 -0.817 1.00 96.81 255 VAL A CA 1
ATOM 1864 C C . VAL A 1 255 ? -26.296 16.561 -1.674 1.00 96.81 255 VAL A C 1
ATOM 1866 O O . VAL A 1 255 ? -26.031 15.391 -1.959 1.00 96.81 255 VAL A O 1
ATOM 1869 N N . TRP A 1 256 ? -27.397 17.170 -2.085 1.00 97.38 256 TRP A N 1
ATOM 1870 C CA . TRP A 1 256 ? -28.415 16.573 -2.940 1.00 97.38 256 TRP A CA 1
ATOM 1871 C C . TRP A 1 256 ? -28.440 17.275 -4.289 1.00 97.38 256 TRP A C 1
ATOM 1873 O O . TRP A 1 256 ? -27.994 18.417 -4.420 1.00 97.38 256 TRP A O 1
ATOM 1883 N N . ASN A 1 257 ? -28.973 16.593 -5.300 1.00 95.81 257 ASN A N 1
ATOM 1884 C CA . ASN A 1 257 ? -29.242 17.227 -6.585 1.00 95.81 257 ASN A CA 1
ATOM 1885 C C . ASN A 1 257 ? -30.168 18.449 -6.422 1.00 95.81 257 ASN A C 1
ATOM 1887 O O . ASN A 1 257 ? -30.851 18.603 -5.412 1.00 95.81 257 ASN A O 1
ATOM 1891 N N . GLU A 1 258 ? -30.199 19.311 -7.434 1.00 95.38 258 GLU A N 1
ATOM 1892 C CA . GLU A 1 258 ? -30.996 20.547 -7.457 1.00 95.38 258 GLU A CA 1
ATOM 1893 C C . GLU A 1 258 ? -32.471 20.326 -7.068 1.00 95.38 258 GLU A C 1
ATOM 1895 O O . GLU A 1 258 ? -33.048 21.104 -6.309 1.00 95.38 258 GLU A O 1
ATOM 1900 N N . ALA A 1 259 ? -33.047 19.198 -7.504 1.00 92.88 259 ALA A N 1
ATOM 1901 C CA . ALA A 1 259 ? -34.425 18.801 -7.220 1.00 92.88 259 ALA A CA 1
ATOM 1902 C C . ALA A 1 259 ? -34.658 18.251 -5.796 1.00 92.88 259 ALA A C 1
ATOM 1904 O O . ALA A 1 259 ? -35.801 17.995 -5.422 1.00 92.88 259 ALA A O 1
ATOM 1905 N N . GLY A 1 260 ? -33.604 18.008 -5.010 1.00 91.12 260 GLY A N 1
ATOM 1906 C CA . GLY A 1 260 ? -33.696 17.417 -3.672 1.00 91.12 260 GLY A CA 1
ATOM 1907 C C . GLY A 1 260 ? -34.177 15.959 -3.649 1.00 91.12 260 GLY A C 1
ATOM 1908 O O . GLY A 1 260 ? -34.612 15.480 -2.604 1.00 91.12 260 GLY A O 1
ATOM 1909 N N . THR A 1 261 ? -34.113 15.249 -4.779 1.00 92.44 261 THR A N 1
ATOM 1910 C CA . THR A 1 261 ? -34.636 13.880 -4.942 1.00 92.44 261 THR A CA 1
ATOM 1911 C C . THR A 1 261 ? -33.587 12.789 -4.753 1.00 92.44 261 THR A C 1
ATOM 1913 O O . THR A 1 261 ? -33.947 11.661 -4.426 1.00 92.44 261 THR A O 1
ATOM 1916 N N . ALA A 1 262 ? -32.300 13.100 -4.932 1.00 92.75 262 ALA A N 1
ATOM 1917 C CA . ALA A 1 262 ? -31.210 12.142 -4.758 1.00 92.75 262 ALA A CA 1
ATOM 1918 C C . ALA A 1 262 ? -30.032 12.751 -3.992 1.00 92.75 262 ALA A C 1
ATOM 1920 O O . ALA A 1 262 ? -29.559 13.841 -4.328 1.00 92.75 262 ALA A O 1
ATOM 1921 N N . GLN A 1 263 ? -29.536 12.016 -2.993 1.00 95.56 263 GLN A N 1
ATOM 1922 C CA . GLN A 1 263 ? -28.311 12.355 -2.278 1.00 95.56 263 GLN A CA 1
ATOM 1923 C C . GLN A 1 263 ? -27.103 12.022 -3.153 1.00 95.56 263 GLN A C 1
ATOM 1925 O O . GLN A 1 263 ? -26.941 10.886 -3.594 1.00 95.56 263 GLN A O 1
ATOM 1930 N N . LEU A 1 264 ? -26.258 13.017 -3.400 1.00 92.62 264 LEU A N 1
ATOM 1931 C CA . LEU A 1 264 ? -25.072 12.892 -4.243 1.00 92.62 264 LEU A CA 1
ATOM 1932 C C . LEU A 1 264 ? -23.808 12.673 -3.411 1.00 92.62 264 LEU A C 1
ATOM 1934 O O . LEU A 1 264 ? -22.958 11.877 -3.804 1.00 92.62 264 LEU A O 1
ATOM 1938 N N . ALA A 1 265 ? -23.694 13.359 -2.269 1.00 93.38 265 ALA A N 1
ATOM 1939 C CA . ALA A 1 265 ? -22.561 13.237 -1.357 1.00 93.38 265 ALA A CA 1
ATOM 1940 C C . ALA A 1 265 ? -22.944 13.554 0.102 1.00 93.38 265 ALA A C 1
ATOM 1942 O O . ALA A 1 265 ? -23.985 14.142 0.401 1.00 93.38 265 ALA A O 1
ATOM 1943 N N . THR A 1 266 ? -22.057 13.177 1.015 1.00 94.75 266 THR A N 1
ATOM 1944 C CA . THR A 1 266 ? -22.042 13.536 2.441 1.00 94.75 266 THR A CA 1
ATOM 1945 C C . THR A 1 266 ? -20.686 14.126 2.791 1.00 94.75 266 THR A C 1
ATOM 1947 O O . THR A 1 266 ? -19.704 13.791 2.137 1.00 94.75 266 THR A O 1
ATOM 1950 N N . GLY A 1 267 ? -20.608 14.970 3.816 1.00 92.31 267 GLY A N 1
ATOM 1951 C CA . GLY A 1 267 ? -19.332 15.503 4.291 1.00 92.31 267 GLY A CA 1
ATOM 1952 C C . GLY A 1 267 ? -19.447 16.233 5.624 1.00 92.31 267 GLY A C 1
ATOM 1953 O O . GLY A 1 267 ? -20.413 16.055 6.370 1.00 92.31 267 GLY A O 1
ATOM 1954 N N . ASN A 1 268 ? -18.453 17.061 5.926 1.00 92.19 268 ASN A N 1
ATOM 1955 C CA . ASN A 1 268 ? -18.364 17.821 7.164 1.00 92.19 268 ASN A CA 1
ATOM 1956 C C . ASN A 1 268 ? -18.408 19.327 6.891 1.00 92.19 268 ASN A C 1
ATOM 1958 O O . ASN A 1 268 ? -17.530 19.861 6.216 1.00 92.19 268 ASN A O 1
ATOM 1962 N N . ALA A 1 269 ? -19.391 20.017 7.461 1.00 92.38 269 ALA A N 1
ATOM 1963 C CA . ALA A 1 269 ? -19.485 21.471 7.468 1.00 92.38 269 ALA A CA 1
ATOM 1964 C C . ALA A 1 269 ? -19.257 22.014 8.885 1.00 92.38 269 ALA A C 1
ATOM 1966 O O . ALA A 1 269 ? -19.800 21.490 9.860 1.00 92.38 269 ALA A O 1
ATOM 1967 N N . ALA A 1 270 ? -18.475 23.088 9.007 1.00 88.50 270 ALA A N 1
ATOM 1968 C CA . ALA A 1 270 ? -18.267 23.769 10.290 1.00 88.50 270 ALA A CA 1
ATOM 1969 C C . ALA A 1 270 ? -19.503 24.576 10.731 1.00 88.50 270 ALA A C 1
ATOM 1971 O O . ALA A 1 270 ? -19.720 24.795 11.919 1.00 88.50 270 ALA A O 1
ATOM 1972 N N . ASN A 1 271 ? -20.306 25.035 9.769 1.00 90.81 271 ASN A N 1
ATOM 1973 C CA . ASN A 1 271 ? -21.574 25.731 9.966 1.00 90.81 271 ASN A CA 1
ATOM 1974 C C . ASN A 1 271 ? -22.444 25.576 8.705 1.00 90.81 271 ASN A C 1
ATOM 1976 O O . ASN A 1 271 ? -21.945 25.147 7.668 1.00 90.81 271 ASN A O 1
ATOM 1980 N N . PHE A 1 272 ? -23.725 25.951 8.788 1.00 94.56 272 PHE A N 1
ATOM 1981 C CA . PHE A 1 272 ? -24.682 25.826 7.677 1.00 94.56 272 PHE A CA 1
ATOM 1982 C C . PHE A 1 272 ? -25.153 27.179 7.106 1.00 94.56 272 PHE A C 1
ATOM 1984 O O . PHE A 1 272 ? -26.282 27.320 6.611 1.00 94.56 272 PHE A O 1
ATOM 1991 N N . ASN A 1 273 ? -24.295 28.197 7.197 1.00 93.38 273 ASN A N 1
ATOM 1992 C CA . ASN A 1 273 ? -24.519 29.509 6.594 1.00 93.38 273 ASN A CA 1
ATOM 1993 C C . ASN A 1 273 ? -23.862 29.555 5.213 1.00 93.38 273 ASN A C 1
ATOM 1995 O O . ASN A 1 273 ? -22.786 28.998 5.032 1.00 93.38 273 ASN A O 1
ATOM 1999 N N . LEU A 1 274 ? -24.512 30.203 4.243 1.00 91.19 274 LEU A N 1
ATOM 2000 C CA . LEU A 1 274 ? -23.913 30.434 2.929 1.00 91.19 274 LEU A CA 1
ATOM 2001 C C . LEU A 1 274 ? -22.988 31.666 2.999 1.00 91.19 274 LEU A C 1
ATOM 2003 O O . LEU A 1 274 ? -23.374 32.654 3.632 1.00 91.19 274 LEU A O 1
ATOM 2007 N N . PRO A 1 275 ? -21.800 31.639 2.370 1.00 94.19 275 PRO A N 1
ATOM 2008 C CA . PRO A 1 275 ? -21.205 30.495 1.681 1.00 94.19 275 PRO A CA 1
ATOM 2009 C C . PRO A 1 275 ? -20.780 29.381 2.656 1.00 94.19 275 PRO A C 1
ATOM 2011 O O . PRO A 1 275 ? -20.106 29.629 3.654 1.00 94.19 275 PRO A O 1
ATOM 2014 N N . MET A 1 276 ? -21.170 28.145 2.342 1.00 94.75 276 MET A N 1
ATOM 2015 C CA . MET A 1 276 ? -20.925 26.947 3.142 1.00 94.75 276 MET A CA 1
ATOM 2016 C C . MET A 1 276 ? -19.779 26.144 2.528 1.00 94.75 276 MET A C 1
ATOM 2018 O O . MET A 1 276 ? -19.790 25.855 1.333 1.00 94.75 276 MET A O 1
ATOM 2022 N N . THR A 1 277 ? -18.820 25.720 3.349 1.00 96.56 277 THR A N 1
ATOM 2023 C CA . THR A 1 277 ? -17.781 24.767 2.938 1.00 96.56 277 THR A CA 1
ATOM 2024 C C . THR A 1 277 ? -18.088 23.391 3.512 1.00 96.56 277 THR A C 1
ATOM 2026 O O . THR A 1 277 ? -18.229 23.246 4.727 1.00 96.56 277 THR A O 1
ATOM 2029 N N . ILE A 1 278 ? -18.151 22.383 2.642 1.00 94.56 278 ILE A N 1
ATOM 2030 C CA . ILE A 1 278 ? -18.282 20.975 3.019 1.00 94.56 278 ILE A CA 1
ATOM 2031 C C . ILE A 1 278 ? -16.976 20.270 2.659 1.00 94.56 278 ILE A C 1
ATOM 2033 O O . ILE A 1 278 ? -16.642 20.127 1.483 1.00 94.56 278 ILE A O 1
ATOM 2037 N N . ALA A 1 279 ? -16.233 19.849 3.678 1.00 92.06 279 ALA A N 1
ATOM 2038 C CA . ALA A 1 279 ? -15.023 19.044 3.547 1.00 92.06 279 ALA A CA 1
ATOM 2039 C C . ALA A 1 279 ? -15.349 17.542 3.570 1.00 92.06 279 ALA A C 1
ATOM 2041 O O . ALA A 1 279 ? -16.445 17.143 3.965 1.00 92.06 279 ALA A O 1
ATOM 2042 N N . ASN A 1 280 ? -14.377 16.706 3.196 1.00 86.06 280 ASN A N 1
ATOM 2043 C CA . ASN A 1 280 ? -14.476 15.240 3.226 1.00 86.06 280 ASN A CA 1
ATOM 2044 C C . ASN A 1 280 ? -15.703 14.686 2.481 1.00 86.06 280 ASN A C 1
ATOM 2046 O O . ASN A 1 280 ? -16.361 13.760 2.955 1.00 86.06 280 ASN A O 1
ATOM 2050 N N . LEU A 1 281 ? -16.022 15.263 1.320 1.00 88.19 281 LEU A N 1
ATOM 2051 C CA . LEU A 1 281 ? -17.106 14.795 0.465 1.00 88.19 281 LEU A CA 1
ATOM 2052 C C . LEU A 1 281 ? -16.900 13.317 0.109 1.00 88.19 281 LEU A C 1
ATOM 2054 O O . LEU A 1 281 ? -15.854 12.938 -0.415 1.00 88.19 281 LEU A O 1
ATOM 2058 N N . SER A 1 282 ? -17.913 12.489 0.359 1.00 85.56 282 SER A N 1
ATOM 2059 C CA . SER A 1 282 ? -17.879 11.045 0.091 1.00 85.56 282 SER A CA 1
ATOM 2060 C C . SER A 1 282 ? -17.888 10.698 -1.399 1.00 85.56 282 SER A C 1
ATOM 2062 O O . SER A 1 282 ? -17.425 9.626 -1.785 1.00 85.56 282 SER A O 1
ATOM 2064 N N . ASN A 1 283 ? -18.382 11.606 -2.245 1.00 88.62 283 ASN A N 1
ATOM 2065 C CA . ASN A 1 283 ? -18.401 11.452 -3.696 1.00 88.62 283 ASN A CA 1
ATOM 2066 C C . ASN A 1 283 ? -18.243 12.812 -4.406 1.00 88.62 283 ASN A C 1
ATOM 2068 O O . ASN A 1 283 ? -19.204 13.338 -4.974 1.00 88.62 283 ASN A O 1
ATOM 2072 N N . PRO A 1 284 ? -17.042 13.420 -4.382 1.00 88.06 284 PRO A N 1
ATOM 2073 C CA . PRO A 1 284 ? -16.823 14.728 -4.997 1.00 88.06 284 PRO A CA 1
ATOM 2074 C C . PRO A 1 284 ? -17.018 14.695 -6.520 1.00 88.06 284 PRO A C 1
ATOM 2076 O O . PRO A 1 284 ? -17.383 15.708 -7.102 1.00 88.06 284 PRO A O 1
ATOM 2079 N N . GLY A 1 285 ? -16.854 13.532 -7.167 1.00 87.50 285 GLY A N 1
ATOM 2080 C CA . GLY A 1 285 ? -17.063 13.366 -8.610 1.00 87.50 285 GLY A CA 1
ATOM 2081 C C . GLY A 1 285 ? -18.515 13.546 -9.071 1.00 87.50 285 GLY A C 1
ATOM 2082 O O . GLY A 1 285 ? -18.750 13.770 -10.256 1.00 87.50 285 GLY A O 1
ATOM 2083 N N . ALA A 1 286 ? -19.488 13.488 -8.154 1.00 89.56 286 ALA A N 1
ATOM 2084 C CA . ALA A 1 286 ? -20.891 13.790 -8.442 1.00 89.56 286 ALA A CA 1
ATOM 2085 C C . ALA A 1 286 ? -21.220 15.297 -8.389 1.00 89.56 286 ALA A C 1
ATOM 2087 O O . ALA A 1 286 ? -22.340 15.693 -8.724 1.00 89.56 286 ALA A O 1
ATOM 2088 N N . ILE A 1 287 ? -20.267 16.140 -7.974 1.00 94.25 287 ILE A N 1
ATOM 2089 C CA . ILE A 1 287 ? -20.432 17.589 -7.821 1.00 94.25 287 ILE A CA 1
ATOM 2090 C C . ILE A 1 287 ? -19.650 18.307 -8.926 1.00 94.25 287 ILE A C 1
ATOM 2092 O O . ILE A 1 287 ? -18.526 17.944 -9.260 1.00 94.25 287 ILE A O 1
ATOM 2096 N N . GLN A 1 288 ? -20.255 19.335 -9.514 1.00 95.25 288 GLN A N 1
ATOM 2097 C CA . GLN A 1 288 ? -19.696 20.127 -10.603 1.00 95.25 288 GLN A CA 1
ATOM 2098 C C . GLN A 1 288 ? -19.752 21.609 -10.232 1.00 95.25 288 GLN A C 1
ATOM 2100 O O . GLN A 1 288 ? -20.755 22.091 -9.707 1.00 95.25 288 GLN A O 1
ATOM 2105 N N . ILE A 1 289 ? -18.670 22.331 -10.519 1.00 95.94 289 ILE A N 1
ATOM 2106 C CA . ILE A 1 289 ? -18.597 23.782 -10.309 1.00 95.94 289 ILE A CA 1
ATOM 2107 C C . ILE A 1 289 ? -19.610 24.464 -11.246 1.00 95.94 289 ILE A C 1
ATOM 2109 O O . ILE A 1 289 ? -19.801 24.019 -12.378 1.00 95.94 289 ILE A O 1
ATOM 2113 N N . LEU A 1 290 ? -20.248 25.537 -10.775 1.00 95.44 290 LEU A N 1
ATOM 2114 C CA . LEU A 1 290 ? -21.313 26.295 -11.447 1.00 95.44 290 LEU A CA 1
ATOM 2115 C C . LEU A 1 290 ? -22.634 25.528 -11.636 1.00 95.44 290 LEU A C 1
ATOM 2117 O O . LEU A 1 290 ? -23.461 25.924 -12.456 1.00 95.44 290 LEU A O 1
ATOM 2121 N N . LYS A 1 291 ? -22.854 24.448 -10.875 1.00 96.62 291 LYS A N 1
ATOM 2122 C CA . LYS A 1 291 ? -24.164 23.790 -10.758 1.00 96.62 291 LYS A CA 1
ATOM 2123 C C . LYS A 1 291 ? -24.818 24.045 -9.409 1.00 96.62 291 LYS A C 1
ATOM 2125 O O . LYS A 1 291 ? -24.131 24.268 -8.410 1.00 96.62 291 LYS A O 1
ATOM 2130 N N . GLU A 1 292 ? -26.146 23.995 -9.404 1.00 97.25 292 GLU A N 1
ATOM 2131 C CA . GLU A 1 292 ? -26.970 24.148 -8.209 1.00 97.25 292 GLU A CA 1
ATOM 2132 C C . GLU A 1 292 ? -27.199 22.814 -7.497 1.00 97.25 292 GLU A C 1
ATOM 2134 O O . GLU A 1 292 ? -27.342 21.752 -8.111 1.00 97.25 292 GLU A O 1
ATOM 2139 N N . TYR A 1 293 ? -27.228 22.887 -6.170 1.00 98.06 293 TYR A N 1
ATOM 2140 C CA . TYR A 1 293 ? -27.399 21.756 -5.270 1.00 98.06 293 TYR A CA 1
ATOM 2141 C C . TYR A 1 293 ? -28.266 22.157 -4.082 1.00 98.06 293 TYR A C 1
ATOM 2143 O O . TYR A 1 293 ? -28.338 23.327 -3.709 1.00 98.06 293 TYR A O 1
ATOM 2151 N N . GLN A 1 294 ? -28.880 21.165 -3.445 1.00 97.44 294 GLN A N 1
ATOM 2152 C CA . GLN A 1 294 ? -29.496 21.332 -2.133 1.00 97.44 294 GLN A CA 1
ATOM 2153 C C . GLN A 1 294 ? -28.488 20.879 -1.074 1.00 97.44 294 GLN A C 1
ATOM 2155 O O . GLN A 1 294 ? -28.138 19.698 -1.022 1.00 97.44 294 GLN A O 1
ATOM 2160 N N . VAL A 1 295 ? -28.008 21.805 -0.243 1.00 96.88 295 VAL A N 1
ATOM 2161 C CA . VAL A 1 295 ? -26.999 21.533 0.794 1.00 96.88 295 VAL A CA 1
ATOM 2162 C C . VAL A 1 295 ? -27.518 21.883 2.181 1.00 96.88 295 VAL A C 1
ATOM 2164 O O . VAL A 1 295 ? -28.226 22.877 2.361 1.00 96.88 295 VAL A O 1
ATOM 2167 N N . GLY A 1 296 ? -27.191 21.076 3.186 1.00 95.44 296 GLY A N 1
ATOM 2168 C CA . GLY A 1 296 ? -27.680 21.308 4.541 1.00 95.44 296 GLY A CA 1
ATOM 2169 C C . GLY A 1 296 ? -27.145 20.323 5.564 1.00 95.44 296 GLY A C 1
ATOM 2170 O O . GLY A 1 296 ? -26.292 19.489 5.268 1.00 95.44 296 GLY A O 1
ATOM 2171 N N . GLN A 1 297 ? -27.636 20.457 6.795 1.00 96.12 297 GLN A N 1
ATOM 2172 C CA . GLN A 1 297 ? -27.354 19.495 7.854 1.00 96.12 297 GLN A CA 1
ATOM 2173 C C . GLN A 1 297 ? -28.088 18.187 7.561 1.00 96.12 297 GLN A C 1
ATOM 2175 O O . GLN A 1 297 ? -29.254 18.218 7.168 1.00 96.12 297 GLN A O 1
ATOM 2180 N N . ILE A 1 298 ? -27.451 17.040 7.814 1.00 92.12 298 ILE A N 1
ATOM 2181 C CA . ILE A 1 298 ? -28.123 15.739 7.679 1.00 92.12 298 ILE A CA 1
ATOM 2182 C C . ILE A 1 298 ? -29.373 15.709 8.569 1.00 92.12 298 ILE A C 1
ATOM 2184 O O . ILE A 1 298 ? -29.293 15.930 9.777 1.00 92.12 298 ILE A O 1
ATOM 2188 N N . GLY A 1 299 ? -30.531 15.440 7.958 1.00 87.38 299 GLY A N 1
ATOM 2189 C CA . GLY A 1 299 ? -31.837 15.433 8.630 1.00 87.38 299 GLY A CA 1
ATOM 2190 C C . GLY A 1 299 ? -32.420 16.823 8.928 1.00 87.38 299 GLY A C 1
ATOM 2191 O O . GLY A 1 299 ? -33.507 16.911 9.495 1.00 87.38 299 GLY A O 1
ATOM 2192 N N . GLY A 1 300 ? -31.720 17.896 8.555 1.00 91.12 300 GLY A N 1
ATOM 2193 C CA . GLY A 1 300 ? -32.149 19.282 8.720 1.00 91.12 300 GLY A CA 1
ATOM 2194 C C . GLY A 1 300 ? -32.739 19.898 7.449 1.00 91.12 300 GLY A C 1
ATOM 2195 O O . GLY A 1 300 ? -32.942 19.238 6.429 1.00 91.12 300 GLY A O 1
ATOM 2196 N N . GLN A 1 301 ? -33.014 21.204 7.512 1.00 91.75 301 GLN A N 1
ATOM 2197 C CA . GLN A 1 301 ? -33.420 21.972 6.335 1.00 91.75 301 GLN A CA 1
ATOM 2198 C C . GLN A 1 301 ? -32.241 22.154 5.372 1.00 91.75 301 GLN A C 1
ATOM 2200 O O . GLN A 1 301 ? -31.122 22.461 5.790 1.00 91.75 301 GLN A O 1
ATOM 2205 N N . ARG A 1 302 ? -32.520 22.004 4.076 1.00 94.06 302 ARG A N 1
ATOM 2206 C CA . ARG A 1 302 ? -31.559 22.212 2.988 1.00 94.06 302 ARG A CA 1
ATOM 2207 C C . ARG A 1 302 ? -31.797 23.562 2.326 1.00 94.06 302 ARG A C 1
ATOM 2209 O O . ARG A 1 302 ? -32.924 24.055 2.305 1.00 94.06 302 ARG A O 1
ATOM 2216 N N . LYS A 1 303 ? -30.727 24.156 1.810 1.00 95.31 303 LYS A N 1
ATOM 2217 C CA . LYS A 1 303 ? -30.745 25.415 1.064 1.00 95.31 303 LYS A CA 1
ATOM 2218 C C . LYS A 1 303 ? -30.242 25.150 -0.349 1.00 95.31 303 LYS A C 1
ATOM 2220 O O . LYS A 1 303 ? -29.263 24.423 -0.520 1.00 95.31 303 LYS A O 1
ATOM 2225 N N . GLY A 1 304 ? -30.889 25.768 -1.333 1.00 96.69 304 GLY A N 1
ATOM 2226 C CA . GLY A 1 304 ? -30.353 25.842 -2.688 1.00 96.69 304 GLY A CA 1
ATOM 2227 C C . GLY A 1 304 ? -29.088 26.697 -2.687 1.00 96.69 304 GLY A C 1
ATOM 2228 O O . GLY A 1 304 ? -29.105 27.800 -2.142 1.00 96.69 304 GLY A O 1
ATOM 2229 N N . ALA A 1 305 ? -28.000 26.173 -3.239 1.00 96.75 305 ALA A N 1
ATOM 2230 C CA . ALA A 1 305 ? -26.734 26.882 -3.356 1.00 96.75 305 ALA A CA 1
ATOM 2231 C C . ALA A 1 305 ? -25.953 26.396 -4.579 1.00 96.75 305 ALA A C 1
ATOM 2233 O O . ALA A 1 305 ? -25.989 25.212 -4.931 1.00 96.75 305 ALA A O 1
ATOM 2234 N N . MET A 1 306 ? -25.210 27.301 -5.208 1.00 97.75 306 MET A N 1
ATOM 2235 C CA . MET A 1 306 ? -24.348 26.972 -6.335 1.00 97.75 306 MET A CA 1
ATOM 2236 C C . MET A 1 306 ? -22.979 26.525 -5.830 1.00 97.75 306 MET A C 1
ATOM 2238 O O . MET A 1 306 ? -22.374 27.192 -4.992 1.00 97.75 306 MET A O 1
ATOM 2242 N N . CYS A 1 307 ? -22.444 25.425 -6.363 1.00 97.44 307 CYS A N 1
ATOM 2243 C CA . CYS A 1 307 ? -21.058 25.047 -6.098 1.00 97.44 307 CYS A CA 1
ATOM 2244 C C . CYS A 1 307 ? -20.112 26.025 -6.813 1.00 97.44 307 CYS A C 1
ATOM 2246 O O . CYS A 1 307 ? -19.974 25.985 -8.035 1.00 97.44 307 CYS A O 1
ATOM 2248 N N . THR A 1 308 ? -19.456 26.911 -6.067 1.00 97.31 308 THR A N 1
ATOM 2249 C CA . THR A 1 308 ? -18.551 27.937 -6.615 1.00 97.31 308 THR A CA 1
ATOM 2250 C C . THR A 1 308 ? -17.087 27.521 -6.618 1.00 97.31 308 THR A C 1
ATOM 2252 O O . THR A 1 308 ? -16.297 28.075 -7.380 1.00 97.31 308 THR A O 1
ATOM 2255 N N . ALA A 1 309 ? -16.716 26.514 -5.828 1.00 96.00 309 ALA A N 1
ATOM 2256 C CA . ALA A 1 309 ? -15.390 25.907 -5.871 1.00 96.00 309 ALA A CA 1
ATOM 2257 C C . ALA A 1 309 ? -15.447 24.430 -5.472 1.00 96.00 309 ALA A C 1
ATOM 2259 O O . ALA A 1 309 ? -16.193 24.056 -4.569 1.00 96.00 309 ALA A O 1
ATOM 2260 N N . LEU A 1 310 ? -14.611 23.606 -6.107 1.00 93.69 310 LEU A N 1
ATOM 2261 C CA . LEU A 1 310 ? -14.396 22.208 -5.740 1.00 93.69 310 LEU A CA 1
ATOM 2262 C C . LEU A 1 310 ? -12.895 21.903 -5.797 1.00 93.69 310 LEU A C 1
ATOM 2264 O O . LEU A 1 310 ? -12.287 21.946 -6.865 1.00 93.69 310 LEU A O 1
ATOM 2268 N N . ALA A 1 311 ? -12.297 21.614 -4.643 1.00 90.81 311 ALA A N 1
ATOM 2269 C CA . ALA A 1 311 ? -10.881 21.296 -4.495 1.00 90.81 311 ALA A CA 1
ATOM 2270 C C . ALA A 1 311 ? -10.730 19.937 -3.798 1.00 90.81 311 ALA A C 1
ATOM 2272 O O . ALA A 1 311 ? -10.888 19.819 -2.581 1.00 90.81 311 ALA A O 1
ATOM 2273 N N . GLY A 1 312 ? -10.443 18.890 -4.575 1.00 89.81 312 GLY A N 1
ATOM 2274 C CA . GLY A 1 312 ? -10.376 17.520 -4.064 1.00 89.81 312 GLY A CA 1
ATOM 2275 C C . GLY A 1 312 ? -11.717 17.075 -3.474 1.00 89.81 312 GLY A C 1
ATOM 2276 O O . GLY A 1 312 ? -12.720 17.033 -4.178 1.00 89.81 312 GLY A O 1
ATOM 2277 N N . ALA A 1 313 ? -11.732 16.759 -2.178 1.00 89.62 313 ALA A N 1
ATOM 2278 C CA . ALA A 1 313 ? -12.936 16.368 -1.441 1.00 89.62 313 ALA A CA 1
ATOM 2279 C C . ALA A 1 313 ? -13.612 17.541 -0.700 1.00 89.62 313 ALA A C 1
ATOM 2281 O O . ALA A 1 313 ? -14.410 17.308 0.205 1.00 89.62 313 ALA A O 1
ATOM 2282 N N . THR A 1 314 ? -13.298 18.792 -1.050 1.00 93.69 314 THR A N 1
ATOM 2283 C CA . THR A 1 314 ? -13.865 19.985 -0.404 1.00 93.69 314 THR A CA 1
ATOM 2284 C C . THR A 1 314 ? -14.612 20.844 -1.417 1.00 93.69 314 THR A C 1
ATOM 2286 O O . THR A 1 314 ? -14.018 21.297 -2.394 1.00 93.69 314 THR A O 1
ATOM 2289 N N . GLY A 1 315 ? -15.904 21.082 -1.178 1.00 95.31 315 GLY A N 1
ATOM 2290 C CA . GLY A 1 315 ? -16.759 21.941 -2.000 1.00 95.31 315 GLY A CA 1
ATOM 2291 C C . GLY A 1 315 ? -17.207 23.199 -1.253 1.00 95.31 315 GLY A C 1
ATOM 2292 O O . GLY A 1 315 ? -17.533 23.129 -0.068 1.00 95.31 315 GLY A O 1
ATOM 2293 N N . THR A 1 316 ? -17.249 24.335 -1.948 1.00 97.38 316 THR A N 1
ATOM 2294 C CA . THR A 1 316 ? -17.828 25.598 -1.461 1.00 97.38 316 THR A CA 1
ATOM 2295 C C . THR A 1 316 ? -19.132 25.874 -2.199 1.00 97.38 316 THR A C 1
ATOM 2297 O O . THR A 1 316 ? -19.165 25.818 -3.429 1.00 97.38 316 THR A O 1
ATOM 2300 N N . PHE A 1 317 ? -20.188 26.178 -1.448 1.00 97.81 317 PHE A N 1
ATOM 2301 C CA . PHE A 1 317 ? -21.545 26.397 -1.941 1.00 97.81 317 PHE A CA 1
ATOM 2302 C C . PHE A 1 317 ? -22.041 27.774 -1.504 1.00 97.81 317 PHE A C 1
ATOM 2304 O O . PHE A 1 317 ? -21.976 28.086 -0.315 1.00 97.81 317 PHE A O 1
ATOM 2311 N N . SER A 1 318 ? -22.523 28.598 -2.432 1.00 95.12 318 SER A N 1
ATOM 2312 C CA . SER A 1 318 ? -22.959 29.982 -2.179 1.00 95.12 318 SER A CA 1
ATOM 2313 C C . SER A 1 318 ? -24.255 30.326 -2.885 1.00 95.12 318 SER A C 1
ATOM 2315 O O . SER A 1 318 ? -24.448 29.791 -4.001 1.00 95.12 318 SER A O 1
#

Secondary structure (DSSP, 8-state):
---EEEEEEEE-SSS-EEEEEEEPPPEETT-PPPEEE--EEEEE--HHHH---EEEEEE---EEEEEE-SSS--TTSB--S-EEEEE--PPPSTTSPP---EEEEE-SSS-EEPPPB--S-SPTT-EEEE-----TTT--EEEEEEEEBTT--EEEEEEEEPPTT-EEEEE---EEEEEES-PPTTBEE-HHHHTTTSEEEE-TTS--EEEEEE-TTS-EEEEEEEEEE-TTS-EEEEEEEEEEEPPPPPP-EEEEETTSSSEEEEEEES--SSSEEEES-S-GGG--TT-EEEEEETTS-EEEEEEEEEETTEEEE-

Radius of gyration: 22.55 Å; chains: 1; bounding box: 62×47×60 Å

Sequence (318 aa):
MTTTITINVTNNSPTLQNFFFFQQPAQYSGGQQVYTNSLYSQALLPYATSGAVLTFSMVLQYYAGVQQQVAPPQIGQPSGQLAAIQAINLTPAAGGTQTNNTTTMTVSPSLGLSVPVSTVGPQAGSFRIVTPTFNPMLNQYNAGSAVQSLAGGITLSNFVTAQPTSNLDCQPVIKFYVQTGTYTAGTVMNFTSSSINAALCDATPGYTTFNVSYNLDGTWTVTNMALGRLADGSLGLVERSVSSTALAAPANADVWNEAGTAQLATGNAANFNLPMTIANLSNPGAIQILKEYQVGQIGGQRKGAMCTALAGATGTFS

pLDDT: mean 91.86, std 7.46, range [50.69, 98.56]